Protein AF-A0A964QEJ3-F1 (afdb_monomer)

Structure (mmCIF, N/CA/C/O backbone):
data_AF-A0A964QEJ3-F1
#
_entry.id   AF-A0A964QEJ3-F1
#
loop_
_atom_site.group_PDB
_atom_site.id
_atom_site.type_symbol
_atom_site.label_atom_id
_atom_site.label_alt_id
_atom_site.label_comp_id
_atom_site.label_asym_id
_atom_site.label_entity_id
_atom_site.label_seq_id
_atom_site.pdbx_PDB_ins_code
_atom_site.Cartn_x
_atom_site.Cartn_y
_atom_site.Cartn_z
_atom_site.occupancy
_atom_site.B_iso_or_equiv
_atom_site.auth_seq_id
_atom_site.auth_comp_id
_atom_site.auth_asym_id
_atom_site.auth_atom_id
_atom_site.pdbx_PDB_model_num
ATOM 1 N N . MET A 1 1 ? -5.521 10.364 -16.698 1.00 77.06 1 MET A N 1
ATOM 2 C CA . MET A 1 1 ? -4.140 10.257 -17.224 1.00 77.06 1 MET A CA 1
ATOM 3 C C . MET A 1 1 ? -3.173 10.492 -16.073 1.00 77.06 1 MET A C 1
ATOM 5 O O . MET A 1 1 ? -3.301 11.515 -15.413 1.00 77.06 1 MET A O 1
ATOM 9 N N . LEU A 1 2 ? -2.271 9.546 -15.808 1.00 89.31 2 LEU A N 1
ATOM 10 C CA . LEU A 1 2 ? -1.372 9.530 -14.645 1.00 89.31 2 LEU A CA 1
ATOM 11 C C . LEU A 1 2 ? 0.062 9.885 -15.059 1.00 89.31 2 LEU A C 1
ATOM 13 O O . LEU A 1 2 ? 0.460 9.637 -16.203 1.00 89.31 2 LEU A O 1
ATOM 17 N N . LYS A 1 3 ? 0.832 10.489 -14.146 1.00 89.19 3 LYS A N 1
ATOM 18 C CA . LYS A 1 3 ? 2.190 10.988 -14.413 1.00 89.19 3 LYS A CA 1
ATOM 19 C C . LYS A 1 3 ? 3.104 10.783 -13.206 1.00 89.19 3 LYS A C 1
ATOM 21 O O . LYS A 1 3 ? 2.664 10.943 -12.075 1.00 89.19 3 LYS A O 1
ATOM 26 N N . MET A 1 4 ? 4.376 10.476 -13.453 1.00 88.69 4 MET A N 1
ATOM 27 C CA . MET A 1 4 ? 5.419 10.340 -12.428 1.00 88.69 4 MET A CA 1
ATOM 28 C C . MET A 1 4 ? 6.804 10.630 -13.024 1.00 88.69 4 MET A C 1
ATOM 30 O O . MET A 1 4 ? 6.986 10.594 -14.242 1.00 88.69 4 MET A O 1
ATOM 34 N N . ARG A 1 5 ? 7.805 10.895 -12.177 1.00 79.69 5 ARG A N 1
ATOM 35 C CA . ARG A 1 5 ? 9.222 10.940 -12.566 1.00 79.69 5 ARG A CA 1
ATOM 36 C C . ARG A 1 5 ? 9.989 9.826 -11.862 1.00 79.69 5 ARG A C 1
ATOM 38 O O . ARG A 1 5 ? 9.892 9.700 -10.650 1.00 79.69 5 ARG A O 1
ATOM 45 N N . VAL A 1 6 ? 10.778 9.060 -12.611 1.00 78.12 6 VAL A N 1
ATOM 46 C CA . VAL A 1 6 ? 11.659 8.012 -12.066 1.00 78.12 6 VAL A CA 1
ATOM 47 C C . VAL A 1 6 ? 13.066 8.263 -12.578 1.00 78.12 6 VAL A C 1
ATOM 49 O O . VAL A 1 6 ? 13.259 8.345 -13.788 1.00 78.12 6 VAL A O 1
ATOM 52 N N . ALA A 1 7 ? 14.034 8.437 -11.672 1.00 77.12 7 ALA A N 1
ATOM 53 C CA . ALA A 1 7 ? 15.421 8.776 -12.018 1.00 77.12 7 ALA A CA 1
ATOM 54 C C . ALA A 1 7 ? 15.523 9.940 -13.035 1.00 77.12 7 ALA A C 1
ATOM 56 O O . ALA A 1 7 ? 16.279 9.893 -14.001 1.00 77.12 7 ALA A O 1
ATOM 57 N N . GLY A 1 8 ? 14.684 10.969 -12.865 1.00 81.00 8 GLY A N 1
ATOM 58 C CA . GLY A 1 8 ? 14.621 12.133 -13.759 1.00 81.00 8 GLY A CA 1
ATOM 59 C C . GLY A 1 8 ? 13.864 11.922 -15.078 1.00 81.00 8 GLY A C 1
ATOM 60 O O . GLY A 1 8 ? 13.580 12.903 -15.767 1.00 81.00 8 GLY A O 1
ATOM 61 N N . VAL A 1 9 ? 13.466 10.692 -15.411 1.00 83.12 9 VAL A N 1
ATOM 62 C CA . VAL A 1 9 ? 12.709 10.375 -16.627 1.00 83.12 9 VAL A CA 1
ATOM 63 C C . VAL A 1 9 ? 11.210 10.588 -16.382 1.00 83.12 9 VAL A C 1
ATOM 65 O O . VAL A 1 9 ? 10.647 9.958 -15.484 1.00 83.12 9 VAL A O 1
ATOM 68 N N . PRO A 1 10 ? 10.532 11.451 -17.162 1.00 87.75 10 PRO A N 1
ATOM 69 C CA . PRO A 1 10 ? 9.087 11.612 -17.076 1.00 87.75 10 PRO A CA 1
ATOM 70 C C . PRO A 1 10 ? 8.371 10.402 -17.682 1.00 87.75 10 PRO A C 1
ATOM 72 O O . PRO A 1 10 ? 8.617 10.014 -18.827 1.00 87.75 10 PRO A O 1
ATOM 75 N N . ILE A 1 11 ? 7.456 9.836 -16.907 1.00 90.00 11 ILE A N 1
ATOM 76 C CA . ILE A 1 11 ? 6.635 8.690 -17.270 1.00 90.00 11 ILE A CA 1
ATOM 77 C C . ILE A 1 11 ? 5.176 9.126 -17.214 1.00 90.00 11 ILE A C 1
ATOM 79 O O . ILE A 1 11 ? 4.716 9.669 -16.212 1.00 90.00 11 ILE A O 1
ATOM 83 N N . GLU A 1 12 ? 4.446 8.884 -18.295 1.00 93.31 12 GLU A N 1
ATOM 84 C CA . GLU A 1 12 ? 3.033 9.244 -18.408 1.00 93.31 12 GLU A CA 1
ATOM 85 C C . GLU A 1 12 ? 2.274 8.046 -18.961 1.00 93.31 12 GLU A C 1
ATOM 87 O O . GLU A 1 12 ? 2.677 7.481 -19.984 1.00 93.31 12 GLU A O 1
ATOM 92 N N . TRP A 1 13 ? 1.188 7.649 -18.303 1.00 95.25 13 TRP A N 1
ATOM 93 C CA . TRP A 1 13 ? 0.416 6.478 -18.703 1.00 95.25 13 TRP A CA 1
ATOM 94 C C . TRP A 1 13 ? -1.081 6.645 -18.481 1.00 95.25 13 TRP A C 1
ATOM 96 O O . TRP A 1 13 ? -1.566 7.501 -17.736 1.00 95.25 13 TRP A O 1
ATOM 106 N N . GLU A 1 14 ? -1.812 5.788 -19.173 1.00 94.19 14 GLU A N 1
ATOM 107 C CA . GLU A 1 14 ? -3.231 5.559 -18.987 1.00 94.19 14 GLU A CA 1
ATOM 108 C C . GLU A 1 14 ? -3.400 4.176 -18.376 1.00 94.19 14 GLU A C 1
ATOM 110 O O . GLU A 1 14 ? -2.809 3.196 -18.840 1.00 94.19 14 GLU A O 1
ATOM 115 N N . GLU A 1 15 ? -4.158 4.120 -17.291 1.00 94.44 15 GLU A N 1
ATOM 116 C CA . GLU A 1 15 ? -4.481 2.890 -16.590 1.00 94.44 15 GLU A CA 1
ATOM 117 C C . GLU A 1 15 ? -5.868 2.437 -17.033 1.00 94.44 15 GLU A C 1
ATOM 119 O O . GLU A 1 15 ? -6.810 3.229 -17.056 1.00 94.44 15 GLU A O 1
ATOM 124 N N . SER A 1 16 ? -5.960 1.181 -17.460 1.00 91.94 16 SER A N 1
ATOM 125 C CA . SER A 1 16 ? -7.245 0.556 -17.763 1.00 91.94 16 SER A CA 1
ATOM 126 C C . SER A 1 16 ? -7.945 0.181 -16.455 1.00 91.94 16 SER A C 1
ATOM 128 O O . SER A 1 16 ? -7.256 -0.000 -15.448 1.00 91.94 16 SER A O 1
ATOM 130 N N . PRO A 1 17 ? -9.280 0.027 -16.453 1.00 92.56 17 PRO A N 1
ATOM 131 C CA . PRO A 1 17 ? -9.996 -0.470 -15.287 1.00 92.56 17 PRO A CA 1
ATOM 132 C C . PRO A 1 17 ? -9.386 -1.768 -14.757 1.00 92.56 17 PRO A C 1
ATOM 134 O O . PRO A 1 17 ? -8.913 -2.606 -15.528 1.00 92.56 17 PRO A O 1
ATOM 137 N N . PHE A 1 18 ? -9.403 -1.918 -13.438 1.00 90.81 18 PHE A N 1
ATOM 138 C CA . PHE A 1 18 ? -8.919 -3.123 -12.785 1.00 90.81 18 PHE A CA 1
ATOM 139 C C . PHE A 1 18 ? -9.842 -4.303 -13.081 1.00 90.81 18 PHE A C 1
ATOM 141 O O . PHE A 1 18 ? -11.063 -4.201 -12.964 1.00 90.81 18 PHE A O 1
ATOM 148 N N . GLU A 1 19 ? -9.238 -5.438 -13.406 1.00 91.75 19 GLU A N 1
ATOM 149 C CA . GLU A 1 19 ? -9.917 -6.724 -13.477 1.00 91.75 19 GLU A CA 1
ATOM 150 C C . GLU A 1 19 ? -9.718 -7.434 -12.146 1.00 91.75 19 GLU A C 1
ATOM 152 O O . GLU A 1 19 ? -8.586 -7.604 -11.697 1.00 91.75 19 GLU A O 1
ATOM 157 N N . TRP A 1 20 ? -10.790 -7.866 -11.494 1.00 91.62 20 TRP A N 1
ATOM 158 C CA . TRP A 1 20 ? -10.664 -8.575 -10.228 1.00 91.62 20 TRP A CA 1
ATOM 159 C C . TRP A 1 20 ? -11.777 -9.597 -10.044 1.00 91.62 20 TRP A C 1
ATOM 161 O O . TRP A 1 20 ? -12.894 -9.433 -10.530 1.00 91.62 20 TRP A O 1
ATOM 171 N N . VAL A 1 21 ? -11.440 -10.663 -9.329 1.00 90.62 21 VAL A N 1
ATOM 172 C CA . VAL A 1 21 ? -12.366 -11.684 -8.846 1.00 90.62 21 VAL A CA 1
ATOM 173 C C . VAL A 1 21 ? -11.933 -11.972 -7.422 1.00 90.62 21 VAL A C 1
ATOM 175 O O . VAL A 1 21 ? -10.870 -12.551 -7.213 1.00 90.62 21 VAL A O 1
ATOM 178 N N . ALA A 1 22 ? -12.696 -11.514 -6.434 1.00 83.75 22 ALA A N 1
ATOM 179 C CA . ALA A 1 22 ? -12.338 -11.757 -5.043 1.00 83.75 22 ALA A CA 1
ATOM 180 C C . ALA A 1 22 ? -12.643 -13.214 -4.643 1.00 83.75 22 ALA A C 1
ATOM 182 O O . ALA A 1 22 ? -13.691 -13.730 -5.033 1.00 83.75 22 ALA A O 1
ATOM 183 N N . PRO A 1 23 ? -11.785 -13.867 -3.836 1.00 84.19 23 PRO A N 1
ATOM 184 C CA . PRO A 1 23 ? -10.456 -13.435 -3.382 1.00 84.19 23 PRO A CA 1
ATOM 185 C C . PRO A 1 23 ? -9.307 -13.882 -4.314 1.00 84.19 23 PRO A C 1
ATOM 187 O O . PRO A 1 23 ? -8.150 -13.802 -3.930 1.00 84.19 23 PRO A O 1
ATOM 190 N N . SER A 1 24 ? -9.593 -14.405 -5.507 1.00 87.75 24 SER A N 1
ATOM 191 C CA . SER A 1 24 ? -8.656 -15.206 -6.308 1.00 87.75 24 SER A CA 1
ATOM 192 C C . SER A 1 24 ? -7.760 -14.440 -7.285 1.00 87.75 24 SER A C 1
ATOM 194 O O . SER A 1 24 ? -6.696 -14.938 -7.641 1.00 87.75 24 SER A O 1
ATOM 196 N N . ARG A 1 25 ? -8.179 -13.283 -7.809 1.00 91.75 25 ARG A N 1
ATOM 197 C CA . ARG A 1 25 ? -7.468 -12.638 -8.925 1.00 91.75 25 ARG A CA 1
ATOM 198 C C . ARG A 1 25 ? -7.578 -11.123 -8.916 1.00 91.75 25 ARG A C 1
ATOM 200 O O . ARG A 1 25 ? -8.638 -10.567 -8.639 1.00 91.75 25 ARG A O 1
ATOM 207 N N . PHE A 1 26 ? -6.494 -10.478 -9.329 1.00 93.56 26 PHE A N 1
ATOM 208 C CA . PHE A 1 26 ? -6.413 -9.049 -9.611 1.00 93.56 26 PHE A 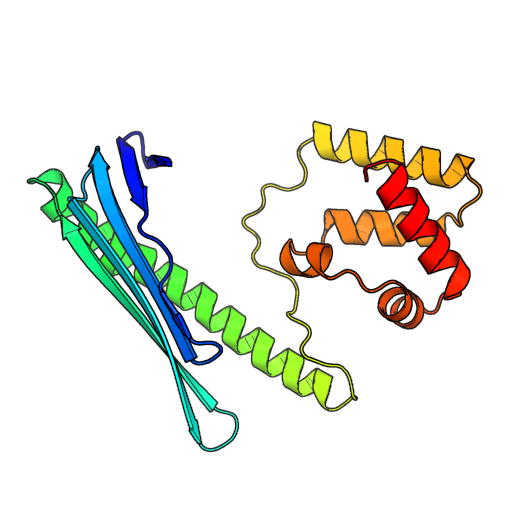CA 1
ATOM 209 C C . PHE A 1 26 ? -5.543 -8.804 -10.850 1.00 93.56 26 PHE A C 1
ATOM 211 O O . PHE A 1 26 ? -4.556 -9.504 -11.071 1.00 93.56 26 PHE A O 1
ATOM 218 N N . GLY A 1 27 ? -5.881 -7.813 -11.667 1.00 94.69 27 GLY A N 1
ATOM 219 C CA . GLY A 1 27 ? -5.161 -7.488 -12.887 1.00 94.69 27 GLY A CA 1
ATOM 220 C C . GLY A 1 27 ? -5.320 -6.031 -13.294 1.00 94.69 27 GLY A C 1
ATOM 221 O O . GLY A 1 27 ? -6.358 -5.410 -13.075 1.00 94.69 27 GLY A O 1
ATOM 222 N N . VAL A 1 28 ? -4.273 -5.482 -13.905 1.00 96.06 28 VAL A N 1
ATOM 223 C CA . VAL A 1 28 ? -4.271 -4.120 -14.441 1.00 96.06 28 VAL A CA 1
ATOM 224 C C . VAL A 1 28 ? -3.385 -4.019 -15.675 1.00 96.06 28 VAL A C 1
ATOM 226 O O . VAL A 1 28 ? -2.298 -4.601 -15.742 1.00 96.06 28 VAL A O 1
ATOM 229 N N . ALA A 1 29 ? -3.840 -3.235 -16.650 1.00 96.00 29 ALA A N 1
ATOM 230 C CA . ALA A 1 29 ? -3.083 -2.899 -17.846 1.00 96.00 29 ALA A CA 1
ATOM 231 C C . ALA A 1 29 ? -2.803 -1.394 -17.901 1.00 96.00 29 ALA A C 1
ATOM 233 O O . ALA A 1 29 ? -3.699 -0.563 -17.741 1.00 96.00 29 ALA A O 1
ATOM 234 N N . ARG A 1 30 ? -1.547 -1.037 -18.171 1.00 96.81 30 ARG A N 1
ATOM 235 C CA . ARG A 1 30 ? -1.079 0.344 -18.308 1.00 96.81 30 ARG A CA 1
ATOM 236 C C . ARG A 1 30 ? -0.510 0.563 -19.699 1.00 96.81 30 ARG A C 1
ATOM 238 O O . ARG A 1 30 ? 0.416 -0.136 -20.111 1.00 96.81 30 ARG A O 1
ATOM 245 N N . ARG A 1 31 ? -1.028 1.563 -20.411 1.00 96.19 31 ARG A N 1
ATOM 246 C CA . ARG A 1 31 ? -0.496 2.011 -21.705 1.00 96.19 31 ARG A CA 1
ATOM 247 C C . ARG A 1 31 ? 0.280 3.301 -21.503 1.00 96.19 31 ARG A C 1
ATOM 249 O O . ARG A 1 31 ? -0.268 4.305 -21.054 1.00 96.19 31 ARG A O 1
ATOM 256 N N . TYR A 1 32 ? 1.564 3.280 -21.828 1.00 94.44 32 TYR A N 1
ATOM 257 C CA . TYR A 1 32 ? 2.458 4.402 -21.573 1.00 94.44 32 TYR A CA 1
ATOM 258 C C . TYR A 1 32 ? 2.468 5.342 -22.773 1.00 94.44 32 TYR A C 1
ATOM 260 O O . TYR A 1 32 ? 2.808 4.953 -23.891 1.00 94.44 32 TYR A O 1
ATOM 268 N N . ARG A 1 33 ? 2.120 6.609 -22.550 1.00 93.31 33 ARG A N 1
ATOM 269 C CA . ARG A 1 33 ? 2.258 7.672 -23.551 1.00 93.31 33 ARG A CA 1
ATOM 270 C C . ARG A 1 33 ? 3.689 8.191 -23.594 1.00 93.31 33 ARG A C 1
ATOM 272 O O . ARG A 1 33 ? 4.227 8.374 -24.683 1.00 93.31 33 ARG A O 1
ATOM 279 N N . ARG A 1 34 ? 4.349 8.307 -22.438 1.00 91.69 34 ARG A N 1
ATOM 280 C CA . ARG A 1 34 ? 5.736 8.780 -22.311 1.00 91.69 34 ARG A CA 1
ATOM 281 C C . ARG A 1 34 ? 6.548 7.885 -21.377 1.00 91.69 34 ARG A C 1
ATOM 283 O O . ARG A 1 34 ? 6.015 7.383 -20.390 1.00 91.69 34 ARG A O 1
ATOM 290 N N . GLY A 1 35 ? 7.833 7.723 -21.686 1.00 91.19 35 GLY A N 1
ATOM 291 C CA . GLY A 1 35 ? 8.782 6.940 -20.895 1.00 91.19 35 GLY A CA 1
ATOM 292 C C . GLY A 1 35 ? 9.349 5.725 -21.645 1.00 91.19 35 GLY A C 1
ATOM 293 O O . GLY A 1 35 ? 9.116 5.574 -22.848 1.00 91.19 35 GLY A O 1
ATOM 294 N N . PRO A 1 36 ? 10.107 4.866 -20.939 1.00 91.94 36 PRO A N 1
ATOM 295 C CA . PRO A 1 36 ? 10.817 3.727 -21.525 1.00 91.94 36 PRO A CA 1
ATOM 296 C C . PRO A 1 36 ? 9.931 2.495 -21.771 1.00 91.94 36 PRO A C 1
ATOM 298 O O . PRO A 1 36 ? 10.388 1.527 -22.377 1.00 91.94 36 PRO A O 1
ATOM 301 N N . LEU A 1 37 ? 8.671 2.511 -21.328 1.00 94.00 37 LEU A N 1
ATOM 302 C CA . LEU A 1 37 ? 7.691 1.459 -21.597 1.00 94.00 37 LEU A CA 1
ATOM 303 C C . LEU A 1 37 ? 6.716 1.877 -22.701 1.00 94.00 37 LEU A C 1
ATOM 305 O O . LEU A 1 37 ? 6.406 3.054 -22.880 1.00 94.00 37 LEU A O 1
ATOM 309 N N . LYS A 1 38 ? 6.202 0.884 -23.425 1.00 95.31 38 LYS A N 1
ATOM 310 C CA . LYS A 1 38 ? 5.038 0.997 -24.309 1.00 95.31 38 LYS A CA 1
ATOM 311 C C . LYS A 1 38 ? 3.773 0.535 -23.588 1.00 95.31 38 LYS A C 1
ATOM 313 O O . LYS A 1 38 ? 2.767 1.239 -23.593 1.00 95.31 38 LYS A O 1
ATOM 318 N N . GLU A 1 39 ? 3.835 -0.630 -22.959 1.00 96.00 39 GLU A N 1
ATOM 319 C CA . GLU A 1 39 ? 2.714 -1.253 -22.257 1.00 96.00 39 GLU A CA 1
ATOM 320 C C . GLU A 1 39 ? 3.248 -2.080 -21.088 1.00 96.00 39 GLU A C 1
ATOM 322 O O . GLU A 1 39 ? 4.355 -2.616 -21.157 1.00 96.00 39 GLU A O 1
ATOM 327 N N . MET A 1 40 ? 2.464 -2.183 -20.022 1.00 95.31 40 MET A N 1
ATOM 328 C CA . MET A 1 40 ? 2.714 -3.109 -18.925 1.00 95.31 40 MET A CA 1
ATOM 329 C C . MET A 1 40 ? 1.404 -3.750 -18.495 1.00 95.31 40 MET A C 1
ATOM 331 O O . MET A 1 40 ? 0.377 -3.077 -18.419 1.00 95.31 40 MET A O 1
ATOM 335 N N . ARG A 1 41 ? 1.453 -5.040 -18.183 1.00 96.69 41 ARG A N 1
ATOM 336 C CA . ARG A 1 41 ? 0.351 -5.787 -17.588 1.00 96.69 41 ARG A CA 1
ATOM 337 C C . ARG A 1 41 ? 0.838 -6.446 -16.317 1.00 96.69 41 ARG A C 1
ATOM 339 O O . ARG A 1 41 ? 1.915 -7.042 -16.302 1.00 96.69 41 ARG A O 1
ATOM 346 N N . VAL A 1 42 ? 0.044 -6.312 -15.271 1.00 95.50 42 VAL A N 1
ATOM 347 C CA . VAL A 1 42 ? 0.279 -6.947 -13.980 1.00 95.50 42 VAL A CA 1
ATOM 348 C C . VAL A 1 42 ? -0.922 -7.824 -13.687 1.00 95.50 42 VAL A C 1
ATOM 350 O O . VAL A 1 42 ? -2.056 -7.381 -13.853 1.00 95.50 42 VAL A O 1
ATOM 353 N N . GLN A 1 43 ? -0.666 -9.054 -13.263 1.00 96.12 43 GLN A N 1
ATOM 354 C CA . GLN A 1 43 ? -1.687 -10.007 -12.858 1.00 96.12 43 GLN A CA 1
ATOM 355 C C . GLN A 1 43 ? -1.231 -10.719 -11.589 1.00 96.12 43 GLN A C 1
ATOM 357 O O . GLN A 1 43 ? -0.085 -11.155 -11.486 1.00 96.12 43 GLN A O 1
ATOM 362 N N . VAL A 1 44 ? -2.143 -10.812 -10.635 1.00 94.88 44 VAL A N 1
ATOM 363 C CA . VAL A 1 44 ? -1.991 -11.512 -9.366 1.00 94.88 44 VAL A CA 1
ATOM 364 C C . VAL A 1 44 ? -3.025 -12.620 -9.344 1.00 94.88 44 VAL A C 1
ATOM 366 O O . VAL A 1 44 ? -4.208 -12.357 -9.566 1.00 94.88 44 VAL A O 1
ATOM 369 N N . GLU A 1 45 ? -2.585 -13.839 -9.072 1.00 95.31 45 GLU A N 1
ATOM 370 C CA . GLU A 1 45 ? -3.452 -15.002 -8.888 1.00 95.31 45 GLU A CA 1
ATOM 371 C C . GLU A 1 45 ? -3.148 -15.641 -7.536 1.00 95.31 45 GLU A C 1
ATOM 373 O O . GLU A 1 45 ? -1.982 -15.789 -7.163 1.00 95.31 45 GLU A O 1
ATOM 378 N N . LEU A 1 46 ? -4.206 -15.975 -6.803 1.00 93.81 46 LEU A N 1
ATOM 379 C CA . LEU A 1 46 ? -4.173 -16.638 -5.509 1.00 93.81 46 LEU A CA 1
ATOM 380 C C . LEU A 1 46 ? -4.898 -17.974 -5.644 1.00 93.81 46 LEU A C 1
ATOM 382 O O . LEU A 1 46 ? -6.111 -18.009 -5.857 1.00 93.81 46 LEU A O 1
ATOM 386 N N . GLU A 1 47 ? -4.152 -19.066 -5.516 1.00 93.62 47 GLU A N 1
ATOM 387 C CA . GLU A 1 47 ? -4.674 -20.421 -5.680 1.00 93.62 47 GLU A CA 1
ATOM 388 C C . GLU A 1 47 ? -4.519 -21.224 -4.382 1.00 93.62 47 GLU A C 1
ATOM 390 O O . GLU A 1 47 ? -3.415 -21.290 -3.830 1.00 93.62 47 GLU A O 1
ATOM 395 N N . PRO A 1 48 ? -5.588 -21.859 -3.870 1.00 91.56 48 PRO A N 1
ATOM 396 C CA . PRO A 1 48 ? -5.467 -22.764 -2.738 1.00 91.56 48 PRO A CA 1
ATOM 397 C C . PRO A 1 48 ? -4.737 -24.039 -3.180 1.00 91.56 48 PRO A C 1
ATOM 399 O O . PRO A 1 48 ? -5.172 -24.726 -4.101 1.00 91.56 48 PRO A O 1
ATOM 402 N N . VAL A 1 49 ? -3.647 -24.390 -2.497 1.00 92.00 49 VAL A N 1
ATOM 403 C CA . VAL A 1 49 ? -2.831 -25.586 -2.812 1.00 92.00 49 VAL A CA 1
ATOM 404 C C . VAL A 1 49 ? -2.956 -26.687 -1.749 1.00 92.00 49 VAL A C 1
ATOM 406 O O . VAL A 1 49 ? -2.080 -27.541 -1.594 1.00 92.00 49 VAL A O 1
ATOM 409 N N . GLY A 1 50 ? -4.069 -26.669 -1.012 1.00 87.25 50 GLY A N 1
ATOM 410 C CA . GLY A 1 50 ? -4.412 -27.639 0.026 1.00 87.25 50 GLY A CA 1
ATOM 411 C C . GLY A 1 50 ? -3.866 -27.289 1.414 1.00 87.25 50 GLY A C 1
ATOM 412 O O . GLY A 1 50 ? -2.785 -26.707 1.564 1.00 87.25 50 GLY A O 1
ATOM 413 N N . GLY A 1 51 ? -4.636 -27.674 2.437 1.00 83.12 51 GLY A N 1
ATOM 414 C CA . GLY A 1 51 ? -4.445 -27.202 3.809 1.00 83.12 51 GLY A CA 1
ATOM 415 C C . GLY A 1 51 ? -4.654 -25.689 3.896 1.00 83.12 51 GLY A C 1
ATOM 416 O O . GLY A 1 51 ? -5.498 -25.135 3.200 1.00 83.12 51 GLY A O 1
ATOM 417 N N . ASP A 1 52 ? -3.826 -25.020 4.694 1.00 81.69 52 ASP A N 1
ATOM 418 C CA . ASP A 1 52 ? -3.860 -23.565 4.901 1.00 81.69 52 ASP A CA 1
ATOM 419 C C . ASP A 1 52 ? -2.850 -22.804 4.035 1.00 81.69 52 ASP A C 1
ATOM 421 O O . ASP A 1 52 ? -2.264 -21.803 4.453 1.00 81.69 52 ASP A O 1
ATOM 425 N N . ARG A 1 53 ? -2.560 -23.330 2.845 1.00 85.81 53 ARG A N 1
ATOM 426 C CA . ARG A 1 53 ? -1.533 -22.782 1.959 1.00 85.81 53 ARG A CA 1
ATOM 427 C C . ARG A 1 53 ? -2.160 -22.192 0.709 1.00 85.81 53 ARG A C 1
ATOM 429 O O . ARG A 1 53 ? -2.987 -22.826 0.053 1.00 85.81 53 ARG A O 1
ATOM 436 N N . THR A 1 54 ? -1.658 -21.022 0.339 1.00 90.06 54 THR A N 1
ATOM 437 C CA . THR A 1 54 ? -2.031 -20.305 -0.879 1.00 90.06 54 THR A CA 1
ATOM 438 C C . THR A 1 54 ? -0.787 -20.087 -1.725 1.00 90.06 54 THR A C 1
ATOM 440 O O . THR A 1 54 ? 0.236 -19.621 -1.222 1.00 90.06 54 THR A O 1
ATOM 443 N N . LEU A 1 55 ? -0.869 -20.417 -3.010 1.00 92.44 55 LEU A N 1
ATOM 444 C CA . LEU A 1 55 ? 0.129 -20.047 -4.001 1.00 92.44 55 LEU A CA 1
ATOM 445 C C . LEU A 1 55 ? -0.219 -18.665 -4.559 1.00 92.44 55 LEU A C 1
ATOM 447 O O . LEU A 1 55 ? -1.278 -18.487 -5.156 1.00 92.44 55 LEU A O 1
ATOM 451 N N . LEU A 1 56 ? 0.683 -17.699 -4.372 1.00 93.38 56 LEU A N 1
ATOM 452 C CA . LEU A 1 56 ? 0.591 -16.371 -4.975 1.00 93.38 56 LEU A CA 1
ATOM 453 C C . LEU A 1 56 ? 1.469 -16.313 -6.225 1.00 93.38 56 LEU A C 1
ATOM 455 O O . LEU A 1 56 ? 2.692 -16.425 -6.142 1.00 93.38 56 LEU A O 1
ATOM 459 N N . THR A 1 57 ? 0.847 -16.075 -7.378 1.00 94.38 57 THR A N 1
ATOM 460 C CA . THR A 1 57 ? 1.548 -15.846 -8.645 1.00 94.38 57 THR A CA 1
ATOM 461 C C . THR A 1 57 ? 1.454 -14.374 -9.030 1.00 94.38 57 THR A C 1
ATOM 463 O O . THR A 1 57 ? 0.392 -13.891 -9.414 1.00 94.38 57 THR A O 1
ATOM 466 N N . TYR A 1 58 ? 2.583 -13.660 -8.963 1.00 93.38 58 TYR A N 1
ATOM 467 C CA . TYR A 1 58 ? 2.705 -12.265 -9.402 1.00 93.38 58 TYR A CA 1
ATOM 468 C C . TYR A 1 58 ? 3.375 -12.190 -10.777 1.00 93.38 58 TYR A C 1
ATOM 470 O O . TYR A 1 58 ? 4.595 -12.331 -10.907 1.00 93.38 58 TYR A O 1
ATOM 478 N N . ARG A 1 59 ? 2.582 -11.975 -11.828 1.00 94.50 59 ARG A N 1
ATOM 479 C CA . ARG A 1 59 ? 3.050 -11.933 -13.217 1.00 94.50 59 ARG A CA 1
ATOM 480 C C . ARG A 1 59 ? 3.104 -10.496 -13.719 1.00 94.50 59 ARG A C 1
ATOM 482 O O . AR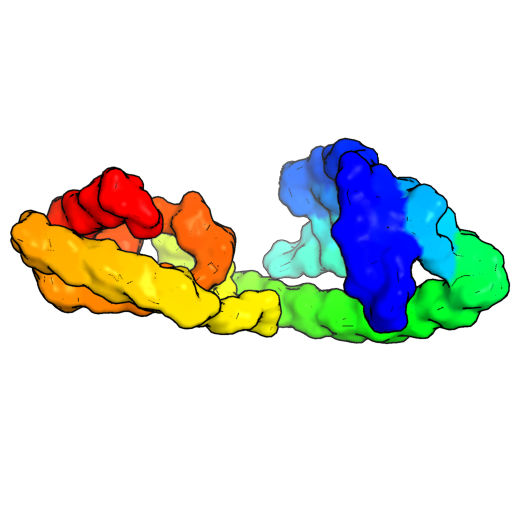G A 1 59 ? 2.089 -9.807 -13.761 1.00 94.50 59 ARG A O 1
ATOM 489 N N . VAL A 1 60 ? 4.283 -10.079 -14.181 1.00 94.50 60 VAL A N 1
ATOM 490 C CA . VAL A 1 60 ? 4.482 -8.793 -14.860 1.00 94.50 60 VAL A CA 1
ATOM 491 C C . VAL A 1 60 ? 4.935 -9.040 -16.289 1.00 94.50 60 VAL A C 1
ATOM 493 O O . VAL A 1 60 ? 5.943 -9.703 -16.527 1.00 94.50 60 VAL A O 1
ATOM 496 N N . GLN A 1 61 ? 4.203 -8.477 -17.241 1.00 95.00 61 GLN A N 1
ATOM 497 C CA . GLN A 1 61 ? 4.584 -8.430 -18.646 1.00 95.00 61 GLN A CA 1
ATOM 498 C C . GLN A 1 61 ? 4.823 -6.974 -19.023 1.00 95.00 61 GLN A C 1
ATOM 500 O O . GLN A 1 61 ? 3.950 -6.132 -18.827 1.00 95.00 61 GLN A O 1
ATOM 505 N N . ALA A 1 62 ? 6.002 -6.666 -19.553 1.00 94.94 62 ALA A N 1
ATOM 506 C CA . ALA A 1 62 ? 6.372 -5.310 -19.927 1.00 94.94 62 ALA A CA 1
ATOM 507 C C . ALA A 1 62 ? 6.907 -5.280 -21.355 1.00 94.94 62 ALA A C 1
ATOM 509 O O . ALA A 1 62 ? 7.811 -6.034 -21.710 1.00 94.94 62 ALA A O 1
ATOM 510 N N . TRP A 1 63 ? 6.365 -4.372 -22.160 1.00 95.81 63 TRP A N 1
ATOM 511 C CA . TRP A 1 63 ? 6.813 -4.123 -23.522 1.00 95.81 63 TRP A CA 1
ATOM 512 C C . TRP A 1 63 ? 7.648 -2.841 -23.536 1.00 95.81 63 TRP A C 1
ATOM 514 O O . TRP A 1 63 ? 7.092 -1.759 -23.310 1.00 95.81 63 TRP A O 1
ATOM 524 N N . PRO A 1 64 ? 8.969 -2.924 -23.775 1.00 95.06 64 PRO A N 1
ATOM 525 C CA . PRO A 1 64 ? 9.837 -1.755 -23.789 1.00 95.06 64 PRO A CA 1
ATOM 526 C C . PRO A 1 64 ? 9.581 -0.860 -25.006 1.00 95.06 64 PRO A C 1
ATOM 528 O O . PRO A 1 64 ? 9.028 -1.281 -26.025 1.00 95.06 64 PRO A O 1
ATOM 531 N N . ARG A 1 65 ? 10.022 0.395 -24.906 1.00 93.56 65 ARG A N 1
ATOM 532 C CA . ARG A 1 65 ? 10.031 1.372 -25.995 1.00 93.56 65 ARG A CA 1
A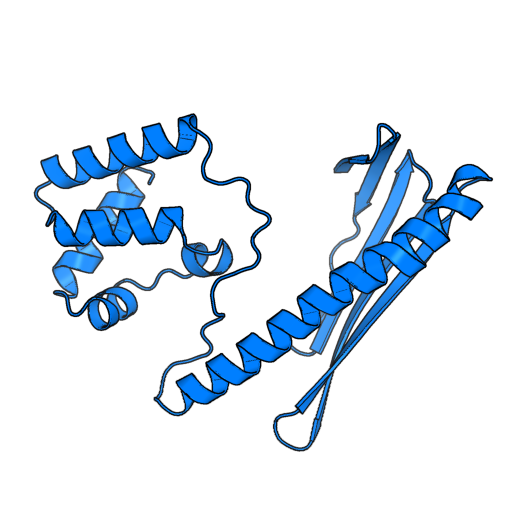TOM 533 C C . ARG A 1 65 ? 11.453 1.842 -26.285 1.00 93.56 65 ARG A C 1
ATOM 535 O O . ARG A 1 65 ? 12.112 2.426 -25.427 1.00 93.56 65 ARG A O 1
ATOM 542 N N . GLY A 1 66 ? 11.872 1.668 -27.537 1.00 91.75 66 GLY A N 1
ATOM 543 C CA . GLY A 1 66 ? 13.171 2.128 -28.027 1.00 91.75 66 GLY A CA 1
ATOM 544 C C . GLY A 1 66 ? 14.358 1.457 -27.332 1.00 91.75 66 GLY A C 1
ATOM 545 O O . GLY A 1 66 ? 14.201 0.540 -26.526 1.00 91.75 66 GLY A O 1
ATOM 546 N N . LEU A 1 67 ? 15.561 1.943 -27.642 1.00 88.81 67 LEU A N 1
ATOM 547 C CA . LEU A 1 67 ? 16.811 1.392 -27.107 1.00 88.81 67 LEU A CA 1
ATOM 548 C C . LEU A 1 67 ? 16.926 1.591 -25.592 1.00 88.81 67 LEU A C 1
ATOM 550 O O . LEU A 1 67 ? 17.298 0.667 -24.873 1.00 88.81 67 LEU A O 1
ATOM 554 N N . LEU A 1 68 ? 16.528 2.768 -25.092 1.00 87.31 68 LEU A N 1
ATOM 555 C CA . LEU A 1 68 ? 16.523 3.043 -23.655 1.00 87.31 68 LEU A CA 1
ATOM 556 C C . LEU A 1 68 ? 15.607 2.069 -22.904 1.00 87.31 68 LEU A C 1
ATOM 558 O O . LEU A 1 68 ? 15.988 1.553 -21.855 1.00 87.31 68 LEU A O 1
ATOM 562 N N . GLY A 1 69 ? 14.417 1.782 -23.440 1.00 89.06 69 GLY A N 1
ATOM 563 C CA . GLY A 1 69 ? 13.511 0.787 -22.874 1.00 89.06 69 GLY A CA 1
ATOM 564 C C . GLY A 1 69 ? 14.086 -0.624 -22.911 1.00 89.06 69 GLY A C 1
ATOM 565 O O . GLY A 1 69 ? 13.998 -1.332 -21.914 1.00 89.06 69 GLY A O 1
ATOM 566 N N . ALA A 1 70 ? 14.711 -1.021 -24.024 1.00 91.44 70 ALA A N 1
ATOM 567 C CA . ALA A 1 70 ? 15.279 -2.360 -24.190 1.00 91.44 70 ALA A CA 1
ATOM 568 C C . ALA A 1 70 ? 16.345 -2.696 -23.131 1.00 91.44 70 ALA A C 1
ATOM 570 O O . ALA A 1 70 ? 16.440 -3.847 -22.717 1.00 91.44 70 ALA A O 1
ATOM 571 N N . VAL A 1 71 ? 17.098 -1.696 -22.659 1.00 90.31 71 VAL A N 1
ATOM 572 C CA . VAL A 1 71 ? 18.103 -1.866 -21.597 1.00 90.31 71 VAL A CA 1
ATOM 573 C C . VAL A 1 71 ? 17.503 -1.660 -20.205 1.00 90.31 71 VAL A C 1
ATOM 575 O O . VAL A 1 71 ? 17.714 -2.472 -19.306 1.00 90.31 71 VAL A O 1
ATOM 578 N N . SER A 1 72 ? 16.744 -0.579 -20.005 1.00 88.38 72 SER A N 1
ATOM 579 C CA . SER A 1 72 ? 16.259 -0.207 -18.668 1.00 88.38 72 SER A CA 1
ATOM 580 C C . SER A 1 72 ? 15.163 -1.134 -18.141 1.00 88.38 72 SER A C 1
ATOM 582 O O . SER A 1 72 ? 15.144 -1.418 -16.947 1.00 88.38 72 SER A O 1
ATOM 584 N N . VAL A 1 73 ? 14.270 -1.647 -18.996 1.00 89.94 73 VAL A N 1
ATOM 585 C CA . VAL A 1 73 ? 13.119 -2.459 -18.564 1.00 89.94 73 VAL A CA 1
ATOM 586 C C . VAL A 1 73 ? 13.534 -3.812 -17.969 1.00 89.94 73 VAL A C 1
ATOM 588 O O . VAL A 1 73 ? 13.059 -4.119 -16.874 1.00 89.94 73 VAL A O 1
ATOM 591 N N . PRO A 1 74 ? 14.425 -4.616 -18.588 1.00 90.44 74 PRO A N 1
ATOM 592 C CA . PRO A 1 74 ? 14.879 -5.871 -17.986 1.00 90.44 74 PRO A CA 1
ATOM 593 C C . PRO A 1 74 ? 15.564 -5.681 -16.628 1.00 90.44 74 PRO A C 1
ATOM 595 O O . PRO A 1 74 ? 15.354 -6.482 -15.721 1.00 90.44 74 PRO A O 1
ATOM 598 N N . ILE A 1 75 ? 16.335 -4.602 -16.457 1.00 87.75 75 ILE A N 1
ATOM 599 C CA . ILE A 1 75 ? 17.010 -4.290 -15.190 1.00 87.75 75 ILE A CA 1
ATOM 600 C C . ILE A 1 75 ? 15.984 -3.836 -14.146 1.00 87.75 75 ILE A C 1
ATOM 602 O O . ILE A 1 75 ? 15.877 -4.428 -13.071 1.00 87.75 75 ILE A O 1
ATOM 606 N N . GLN A 1 76 ? 15.193 -2.811 -14.471 1.00 87.25 76 GLN A N 1
ATOM 607 C CA . GLN A 1 76 ? 14.242 -2.218 -13.538 1.00 87.25 76 GLN A CA 1
ATOM 608 C C . GLN A 1 76 ? 13.160 -3.221 -13.132 1.00 87.25 76 GLN A C 1
ATOM 610 O O . GLN A 1 76 ? 12.918 -3.404 -11.946 1.00 87.25 76 GLN A O 1
ATOM 615 N N . ILE A 1 77 ? 12.526 -3.895 -14.093 1.00 86.94 77 ILE A N 1
ATOM 616 C CA . ILE A 1 77 ? 11.392 -4.787 -13.825 1.00 86.94 77 ILE A CA 1
ATOM 617 C C . ILE A 1 77 ? 11.870 -6.207 -13.516 1.00 86.94 77 ILE A C 1
ATOM 619 O O . ILE A 1 77 ? 11.462 -6.798 -12.517 1.00 86.94 77 ILE A O 1
ATOM 623 N N . GLY A 1 78 ? 12.755 -6.753 -14.352 1.00 85.50 78 GLY A N 1
ATOM 624 C CA . GLY A 1 78 ? 13.196 -8.145 -14.246 1.00 85.50 78 GLY A CA 1
ATOM 625 C C . GLY A 1 78 ? 14.100 -8.425 -13.046 1.00 85.50 78 GLY A C 1
ATOM 626 O O . GLY A 1 78 ? 14.093 -9.546 -12.532 1.00 85.50 78 GLY A O 1
ATOM 627 N N . VAL A 1 79 ? 14.844 -7.420 -12.569 1.00 85.81 79 VAL A N 1
ATOM 628 C CA . VAL A 1 79 ? 15.797 -7.580 -11.462 1.00 85.81 79 VAL A CA 1
ATOM 629 C C . VAL A 1 79 ? 15.368 -6.796 -10.225 1.00 85.81 79 VAL A C 1
ATOM 631 O O . VAL A 1 79 ? 15.156 -7.398 -9.172 1.00 85.81 79 VAL A O 1
ATOM 634 N N . ILE A 1 80 ? 15.237 -5.470 -10.327 1.00 83.56 80 ILE A N 1
ATOM 635 C CA . ILE A 1 80 ? 15.001 -4.605 -9.158 1.00 83.56 80 ILE A CA 1
ATOM 636 C C . ILE A 1 80 ? 13.591 -4.826 -8.600 1.00 83.56 80 ILE A C 1
ATOM 638 O O . ILE A 1 80 ? 13.441 -5.228 -7.445 1.00 83.56 80 ILE A O 1
ATOM 642 N N . SER A 1 81 ? 12.558 -4.633 -9.423 1.00 83.44 81 SER A N 1
ATOM 643 C CA . SER A 1 81 ? 11.166 -4.819 -9.009 1.00 83.44 81 SER A CA 1
ATOM 644 C C . SER A 1 81 ? 10.893 -6.251 -8.570 1.00 83.44 81 SER A C 1
ATOM 646 O O . SER A 1 81 ? 10.260 -6.437 -7.539 1.00 83.44 81 SER A O 1
ATOM 648 N N . ARG A 1 82 ? 11.415 -7.262 -9.279 1.00 86.06 82 ARG A N 1
ATOM 649 C CA . ARG A 1 82 ? 11.257 -8.669 -8.876 1.00 86.06 82 ARG A CA 1
ATOM 650 C C . ARG A 1 82 ? 11.750 -8.927 -7.449 1.00 86.06 82 ARG A C 1
ATOM 652 O O . ARG A 1 82 ? 11.055 -9.588 -6.687 1.00 86.06 82 ARG A O 1
ATOM 659 N N . ARG A 1 83 ? 12.924 -8.401 -7.078 1.00 83.50 83 ARG A N 1
ATOM 660 C CA . ARG A 1 83 ? 13.454 -8.541 -5.710 1.00 83.50 83 ARG A CA 1
ATOM 661 C C . ARG A 1 83 ? 12.635 -7.760 -4.690 1.00 83.50 83 ARG A C 1
ATOM 663 O O . ARG A 1 83 ? 12.349 -8.290 -3.624 1.00 83.50 83 ARG A O 1
ATOM 670 N N . SER A 1 84 ? 12.271 -6.520 -5.015 1.00 78.94 84 SER A N 1
ATOM 671 C CA . SER A 1 84 ? 11.484 -5.669 -4.118 1.00 78.94 84 SER A CA 1
ATOM 672 C C . SER A 1 84 ? 10.112 -6.281 -3.822 1.00 78.94 84 SER A C 1
ATOM 674 O O . SER A 1 84 ? 9.764 -6.491 -2.666 1.00 78.94 84 SER A O 1
ATOM 676 N N . PHE A 1 85 ? 9.372 -6.671 -4.865 1.00 83.25 85 PHE A N 1
ATOM 677 C CA . PHE A 1 85 ? 8.067 -7.310 -4.712 1.00 83.25 85 PHE A CA 1
ATOM 678 C C . PHE A 1 85 ? 8.160 -8.672 -4.027 1.00 83.25 85 PHE A C 1
ATOM 680 O O . PHE A 1 85 ? 7.298 -8.980 -3.216 1.00 83.25 85 PHE A O 1
ATOM 687 N N . GLY A 1 86 ? 9.208 -9.461 -4.295 1.00 84.88 86 GLY A N 1
ATOM 688 C CA . GLY A 1 86 ? 9.447 -10.715 -3.575 1.00 84.88 86 GLY A CA 1
ATOM 689 C C . GLY A 1 86 ? 9.495 -10.507 -2.061 1.00 84.88 86 GLY A C 1
ATOM 690 O O . GLY A 1 86 ? 8.743 -11.152 -1.343 1.00 84.88 86 GLY A O 1
ATOM 691 N N . ARG A 1 87 ? 10.283 -9.528 -1.595 1.00 81.00 87 ARG A N 1
ATOM 692 C CA . ARG A 1 87 ? 10.367 -9.177 -0.166 1.00 81.00 87 ARG A CA 1
ATOM 693 C C . ARG A 1 87 ? 9.026 -8.730 0.413 1.00 81.00 87 ARG A C 1
ATOM 695 O O . ARG A 1 87 ? 8.678 -9.131 1.514 1.00 81.00 87 ARG A O 1
ATOM 702 N N . ILE A 1 88 ? 8.269 -7.926 -0.334 1.00 80.31 88 ILE A N 1
ATOM 703 C CA . ILE A 1 88 ? 6.939 -7.462 0.087 1.00 80.31 88 ILE A CA 1
ATOM 704 C C . ILE A 1 88 ? 5.977 -8.651 0.251 1.00 80.31 88 ILE A C 1
ATOM 706 O O . ILE A 1 88 ? 5.276 -8.743 1.252 1.00 80.31 88 ILE A O 1
ATOM 710 N N . PHE A 1 89 ? 5.955 -9.590 -0.698 1.00 85.50 89 PHE A N 1
ATOM 711 C CA . PHE A 1 89 ? 5.087 -10.769 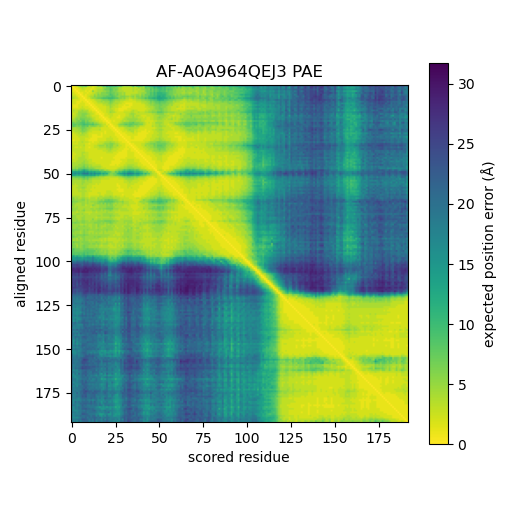-0.604 1.00 85.50 89 PHE A CA 1
ATOM 712 C C . PHE A 1 89 ? 5.535 -11.766 0.467 1.00 85.50 89 PHE A C 1
ATOM 714 O O . PHE A 1 89 ? 4.683 -12.386 1.096 1.00 85.50 89 PHE A O 1
ATOM 721 N N . GLU A 1 90 ? 6.841 -11.916 0.693 1.00 83.12 90 GLU A N 1
ATOM 722 C CA . GLU A 1 90 ? 7.374 -12.698 1.815 1.00 83.12 90 GLU A CA 1
ATOM 723 C C . GLU A 1 90 ? 6.915 -12.117 3.154 1.00 83.12 90 GLU A C 1
ATOM 725 O O . GLU A 1 90 ? 6.453 -12.865 4.012 1.00 83.12 90 GLU A O 1
ATOM 730 N N . HIS A 1 91 ? 6.953 -10.791 3.291 1.00 77.00 91 HIS A N 1
ATOM 731 C CA . HIS A 1 91 ? 6.456 -10.107 4.476 1.00 77.00 91 HIS A CA 1
ATOM 732 C C . HIS A 1 91 ? 4.949 -10.320 4.673 1.00 77.00 91 HIS A C 1
ATOM 734 O O . HIS A 1 91 ? 4.539 -10.796 5.727 1.00 77.00 91 HIS A O 1
ATOM 740 N N . TYR A 1 92 ? 4.124 -10.118 3.638 1.00 78.69 92 TYR A N 1
ATOM 741 C CA . TYR A 1 92 ? 2.687 -10.422 3.724 1.00 78.69 92 TYR A CA 1
ATOM 742 C C . TYR A 1 92 ? 2.402 -11.888 4.076 1.00 78.69 92 TYR A C 1
ATOM 744 O O . TYR A 1 92 ? 1.424 -12.188 4.760 1.00 78.69 92 TYR A O 1
ATOM 752 N N . ALA A 1 93 ? 3.235 -12.823 3.612 1.00 82.56 93 ALA A N 1
ATOM 753 C CA . ALA A 1 93 ? 3.100 -14.229 3.971 1.00 82.56 93 ALA A CA 1
ATOM 754 C C . ALA A 1 93 ? 3.442 -14.484 5.449 1.00 82.56 93 ALA A C 1
ATOM 756 O O . ALA A 1 93 ? 2.809 -15.333 6.078 1.00 82.56 93 ALA A O 1
ATOM 757 N N . GLU A 1 94 ? 4.426 -13.776 6.004 1.00 79.44 94 GLU A N 1
ATOM 758 C CA . GLU A 1 94 ? 4.753 -13.812 7.431 1.00 79.44 94 GLU A CA 1
ATOM 759 C C . GLU A 1 94 ? 3.621 -13.222 8.276 1.00 79.44 94 GLU A C 1
ATOM 761 O O . GLU A 1 94 ? 3.150 -13.882 9.201 1.00 79.44 94 GLU A O 1
ATOM 766 N N . GLU A 1 95 ? 3.100 -12.055 7.901 1.00 71.06 95 GLU A N 1
ATOM 767 C CA . GLU A 1 95 ? 1.954 -11.443 8.575 1.00 71.06 95 GLU A CA 1
ATOM 768 C C . GLU A 1 95 ? 0.734 -12.356 8.542 1.00 71.06 95 GLU A C 1
ATOM 770 O O . GLU A 1 95 ? 0.156 -12.637 9.583 1.00 71.06 95 GLU A O 1
ATOM 775 N N . ALA A 1 96 ? 0.375 -12.912 7.382 1.00 75.38 96 ALA A N 1
ATOM 776 C CA . ALA A 1 96 ? -0.758 -13.827 7.278 1.00 75.38 96 ALA A CA 1
ATOM 777 C C . ALA A 1 96 ? -0.615 -15.051 8.204 1.00 75.38 96 ALA A C 1
ATOM 779 O O . ALA A 1 96 ? -1.613 -15.540 8.740 1.00 75.38 96 ALA A O 1
ATOM 780 N N . ARG A 1 97 ? 0.616 -15.535 8.433 1.00 74.44 97 ARG A N 1
ATOM 781 C CA . ARG A 1 97 ? 0.893 -16.613 9.397 1.00 74.44 97 ARG A CA 1
ATOM 782 C C . ARG A 1 97 ? 0.726 -16.145 10.839 1.00 74.44 97 ARG A C 1
ATOM 784 O O . ARG A 1 97 ? 0.085 -16.850 11.614 1.00 74.44 97 ARG A O 1
ATOM 791 N N . LEU A 1 98 ? 1.270 -14.980 11.192 1.00 70.12 98 LEU A N 1
ATOM 792 C CA . LEU A 1 98 ? 1.155 -14.403 12.536 1.00 70.12 98 LEU A CA 1
ATOM 793 C C . LEU A 1 98 ? -0.298 -14.066 12.877 1.00 70.12 98 LEU A C 1
ATOM 795 O O . LEU A 1 98 ? -0.776 -14.406 13.955 1.00 70.12 98 LEU A O 1
ATOM 799 N N . SER A 1 99 ? -1.030 -13.478 11.937 1.00 64.94 99 SER A N 1
ATOM 800 C CA . SER A 1 99 ? -2.450 -13.171 12.069 1.00 64.94 99 SER A CA 1
ATOM 801 C C . SER A 1 99 ? -3.290 -14.425 12.220 1.00 64.94 99 SER A C 1
ATOM 803 O O . SER A 1 99 ? -4.243 -14.412 12.987 1.00 64.94 99 SER A O 1
ATOM 805 N N . LYS A 1 100 ? -2.941 -15.524 11.540 1.00 63.88 100 LYS A N 1
ATOM 806 C CA . LYS A 1 100 ? -3.594 -16.814 11.773 1.00 63.88 100 LYS A CA 1
ATOM 807 C C . LYS A 1 100 ? -3.286 -17.361 13.171 1.00 63.88 100 LYS A C 1
ATOM 809 O O . LYS A 1 100 ? -4.211 -17.800 13.843 1.00 63.88 100 LYS A O 1
ATOM 814 N N . ALA A 1 101 ? -2.030 -17.299 13.614 1.00 58.84 101 ALA A N 1
ATOM 815 C CA . ALA A 1 101 ? -1.651 -17.706 14.969 1.00 58.84 101 ALA A CA 1
ATOM 816 C C . ALA A 1 101 ? -2.369 -16.867 16.045 1.00 58.84 101 ALA A C 1
ATOM 818 O O . ALA A 1 101 ? -2.728 -17.386 17.094 1.00 58.84 101 ALA A O 1
ATOM 819 N N . ALA A 1 102 ? -2.635 -15.588 15.762 1.00 50.94 102 ALA A N 1
ATOM 820 C CA . ALA A 1 102 ? -3.426 -14.710 16.619 1.00 50.94 102 ALA A CA 1
ATOM 821 C C . ALA A 1 102 ? -4.948 -14.937 16.497 1.00 50.94 102 ALA A C 1
ATOM 823 O O . ALA A 1 102 ? -5.670 -14.694 17.456 1.00 50.94 102 ALA A O 1
ATOM 824 N N . ALA A 1 103 ? -5.442 -15.398 15.342 1.00 51.50 103 ALA A N 1
ATOM 825 C CA . ALA A 1 103 ? -6.863 -15.644 15.073 1.00 51.50 103 ALA A CA 1
ATOM 826 C C . ALA A 1 103 ? -7.386 -16.985 15.623 1.00 51.50 103 ALA A C 1
ATOM 828 O O . ALA A 1 103 ? -8.591 -17.225 15.562 1.00 51.50 103 ALA A O 1
ATOM 829 N N . GLU A 1 104 ? -6.521 -17.844 16.181 1.00 49.44 104 GLU A N 1
ATOM 830 C CA . GLU A 1 104 ? -6.959 -18.954 17.047 1.00 49.44 104 GLU A CA 1
ATOM 831 C C . GLU A 1 104 ? -7.613 -18.442 18.353 1.00 49.44 104 GLU A C 1
ATOM 833 O O . GLU A 1 104 ? -8.397 -19.162 18.968 1.00 49.44 104 GLU A O 1
ATOM 838 N N . GLU A 1 105 ? -7.415 -17.167 18.714 1.00 44.69 105 GLU A N 1
ATOM 839 C CA . GLU A 1 105 ? -8.338 -16.385 19.545 1.00 44.69 105 GLU A CA 1
ATOM 840 C C . GLU A 1 105 ? -9.277 -15.585 18.626 1.00 44.69 105 GLU A C 1
ATOM 842 O O . GLU A 1 105 ? -8.848 -14.606 18.028 1.00 44.69 105 GLU A O 1
ATOM 847 N N . ASP A 1 106 ? -10.541 -16.013 18.512 1.00 40.09 106 ASP A N 1
ATOM 848 C CA . ASP A 1 106 ? -11.696 -15.437 17.784 1.00 40.09 106 ASP A CA 1
ATOM 849 C C . ASP A 1 106 ? -11.617 -13.936 17.397 1.00 40.09 106 ASP A C 1
ATOM 851 O O . ASP A 1 106 ? -12.312 -13.068 17.935 1.00 40.09 106 ASP A O 1
ATOM 855 N N . ARG A 1 107 ? -10.731 -13.594 16.458 1.00 41.41 107 ARG A N 1
ATOM 856 C CA . ARG A 1 107 ? -10.502 -12.230 15.976 1.00 41.41 107 ARG A CA 1
ATOM 857 C C . ARG A 1 107 ? -10.192 -12.304 14.494 1.00 41.41 107 ARG A C 1
ATOM 859 O O . ARG A 1 107 ? -9.112 -12.708 14.076 1.00 41.41 107 ARG A O 1
ATOM 866 N N . GLY A 1 108 ? -11.186 -11.919 13.694 1.00 41.16 108 GLY A N 1
ATOM 867 C CA . GLY A 1 108 ? -11.083 -11.872 12.239 1.00 41.16 108 GLY A CA 1
ATOM 868 C C . GLY A 1 108 ? -9.808 -11.173 11.762 1.00 41.16 108 GLY A C 1
ATOM 869 O O . GLY A 1 108 ? -9.356 -10.215 12.383 1.00 41.16 108 GLY A O 1
ATOM 870 N N . PHE A 1 109 ? -9.267 -11.685 10.655 1.00 39.31 109 PHE A N 1
ATOM 871 C CA . PHE A 1 109 ? -8.076 -11.234 9.930 1.00 39.31 109 PHE A CA 1
ATOM 872 C C . PHE A 1 109 ? -7.652 -9.784 10.241 1.00 39.31 109 PHE A C 1
ATOM 874 O O . PHE A 1 109 ? -8.223 -8.825 9.717 1.00 39.31 109 PHE A O 1
ATOM 881 N N . ARG A 1 110 ? -6.647 -9.640 11.111 1.00 41.41 110 ARG A N 1
ATOM 882 C CA . ARG A 1 110 ? -5.901 -8.397 11.345 1.00 41.41 110 ARG A CA 1
ATOM 883 C C . ARG A 1 110 ? -4.665 -8.446 10.451 1.00 41.41 110 ARG A C 1
ATOM 885 O O . ARG A 1 110 ? -3.936 -9.423 10.540 1.00 41.41 110 ARG A O 1
ATOM 892 N N . ILE A 1 111 ? -4.437 -7.468 9.579 1.00 42.28 111 ILE A N 1
ATOM 893 C CA . ILE A 1 111 ? -3.125 -7.322 8.923 1.00 42.28 111 ILE A CA 1
ATOM 894 C C . ILE A 1 111 ? -2.224 -6.628 9.944 1.00 42.28 111 ILE A C 1
ATOM 896 O O . ILE A 1 111 ? -2.667 -5.668 10.574 1.00 42.28 111 ILE A O 1
ATOM 900 N N . ALA A 1 112 ? -1.033 -7.173 10.189 1.00 39.38 112 ALA A N 1
ATOM 901 C CA . ALA A 1 112 ? -0.068 -6.533 11.073 1.00 39.38 112 ALA A CA 1
ATOM 902 C C . ALA A 1 112 ? 0.445 -5.233 10.419 1.00 39.38 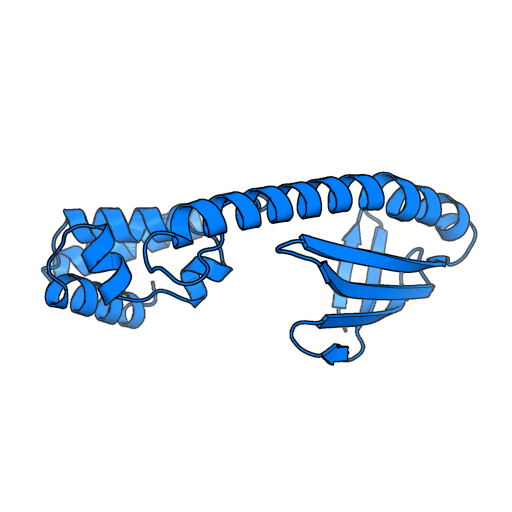112 ALA A C 1
ATOM 904 O O . ALA A 1 112 ? 0.396 -5.094 9.199 1.00 39.38 112 ALA A O 1
ATOM 905 N N . PRO A 1 113 ? 0.889 -4.243 11.201 1.00 40.00 113 PRO A N 1
ATOM 906 C CA . PRO A 1 113 ? 1.459 -3.039 10.633 1.00 40.00 113 PRO A CA 1
ATOM 907 C C . PRO A 1 113 ? 2.898 -3.354 10.219 1.00 40.00 113 PRO A C 1
ATOM 909 O O . PRO A 1 113 ? 3.703 -3.691 11.086 1.00 40.00 113 PRO A O 1
ATOM 912 N N . GLN A 1 114 ? 3.232 -3.218 8.931 1.00 42.25 114 GLN A N 1
ATOM 913 C CA . GLN A 1 114 ? 4.351 -2.389 8.446 1.00 42.25 114 GLN A CA 1
ATOM 914 C C . GLN A 1 114 ? 4.694 -2.651 6.968 1.00 42.25 114 GLN A C 1
ATOM 916 O O . GLN A 1 114 ? 5.579 -3.435 6.635 1.00 42.25 114 GLN A O 1
ATOM 921 N N . LEU A 1 115 ? 4.164 -1.815 6.069 1.00 36.31 115 LEU A N 1
ATOM 922 C CA . LEU A 1 115 ? 4.921 -1.430 4.875 1.00 36.31 115 LEU A CA 1
ATOM 923 C C . LEU A 1 115 ? 5.379 0.023 5.028 1.00 36.31 115 LEU A C 1
ATOM 925 O O . LEU A 1 115 ? 4.783 0.958 4.502 1.00 36.31 115 LEU A O 1
ATOM 929 N N . GLY A 1 116 ? 6.468 0.214 5.773 1.00 38.88 116 GLY A N 1
ATOM 930 C CA . GLY A 1 116 ? 7.171 1.491 5.847 1.00 38.88 116 GLY A CA 1
ATOM 931 C C . GLY A 1 116 ? 7.736 1.896 4.483 1.00 38.88 116 GLY A C 1
ATOM 932 O O . GLY A 1 116 ?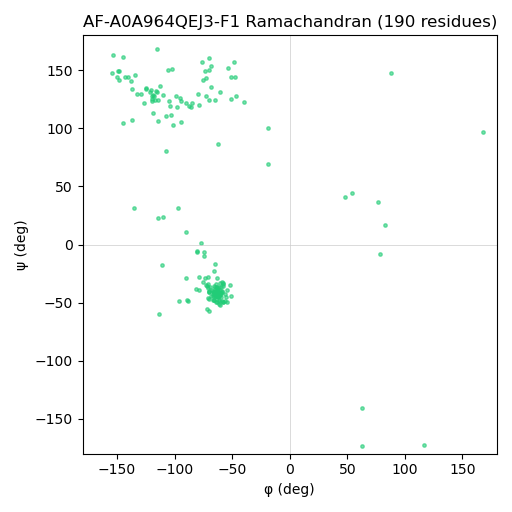 8.895 1.628 4.183 1.00 38.88 116 GLY A O 1
ATOM 933 N N . VAL A 1 117 ? 6.918 2.565 3.669 1.00 35.00 117 VAL A N 1
ATOM 934 C CA . VAL A 1 117 ? 7.355 3.574 2.687 1.00 35.00 117 VAL A CA 1
ATOM 935 C C . VAL A 1 117 ? 6.426 4.797 2.753 1.00 35.00 117 VAL A C 1
ATOM 937 O O . VAL A 1 117 ? 6.177 5.466 1.754 1.00 35.00 117 VAL A O 1
ATOM 940 N N . GLY A 1 118 ? 5.889 5.095 3.935 1.00 42.56 118 GLY A N 1
ATOM 941 C CA . GLY A 1 118 ? 5.448 6.445 4.250 1.00 42.56 118 GLY A CA 1
ATOM 942 C C . GLY A 1 118 ? 6.661 7.200 4.765 1.00 42.56 118 GLY A C 1
ATOM 943 O O . GLY A 1 118 ? 7.239 6.803 5.776 1.00 42.56 118 GLY A O 1
ATOM 944 N N . GLU A 1 119 ? 7.079 8.271 4.089 1.00 50.72 119 GLU A N 1
ATOM 945 C CA . GLU A 1 119 ? 7.755 9.348 4.815 1.00 50.72 119 GLU A CA 1
ATOM 946 C C . GLU A 1 119 ? 6.901 9.613 6.063 1.00 50.72 119 GLU A C 1
ATOM 948 O O . GLU A 1 119 ? 5.678 9.729 5.939 1.00 50.72 119 GLU A O 1
ATOM 953 N N . GLY A 1 120 ? 7.503 9.602 7.260 1.00 62.34 120 GLY A N 1
ATOM 954 C CA . GLY A 1 120 ? 6.768 9.906 8.490 1.00 62.34 120 GLY A CA 1
ATOM 955 C C . GLY A 1 120 ? 5.949 11.188 8.320 1.00 62.34 120 GLY A C 1
ATOM 956 O O . GLY A 1 120 ? 6.257 12.000 7.444 1.00 62.34 120 GLY A O 1
ATOM 957 N N . LEU A 1 121 ? 4.893 11.364 9.124 1.00 71.38 121 LEU A N 1
ATOM 958 C CA . LEU A 1 121 ? 4.012 12.533 9.027 1.00 71.38 121 LEU A CA 1
ATOM 959 C C . LEU A 1 121 ? 4.821 13.810 8.766 1.00 71.38 121 LEU A C 1
ATOM 961 O O . LEU A 1 121 ? 5.708 14.154 9.545 1.00 71.38 121 LEU A O 1
ATOM 965 N N . SER A 1 122 ? 4.508 14.514 7.673 1.00 82.00 122 SER A N 1
ATOM 966 C CA . SER A 1 122 ? 5.138 15.810 7.402 1.00 82.00 122 SER A CA 1
ATOM 967 C C . SER A 1 122 ? 4.984 16.739 8.610 1.00 82.00 122 SER A C 1
ATOM 969 O O . SER A 1 122 ? 3.985 16.657 9.329 1.00 82.00 122 SER A O 1
ATOM 971 N N . ASP A 1 123 ? 5.910 17.681 8.800 1.00 81.31 123 ASP A N 1
ATOM 972 C CA . ASP A 1 123 ? 5.847 18.637 9.919 1.00 81.31 123 ASP A CA 1
ATOM 973 C C . ASP A 1 123 ? 4.491 19.359 10.005 1.00 81.31 123 ASP A C 1
ATOM 975 O O . ASP A 1 123 ? 3.966 19.617 11.093 1.00 81.31 123 ASP A O 1
ATOM 979 N N . VAL A 1 124 ? 3.886 19.637 8.845 1.00 84.88 124 VAL A N 1
ATOM 980 C CA . VAL A 1 124 ? 2.548 20.229 8.726 1.00 84.88 124 VAL A CA 1
ATOM 981 C C . VAL A 1 124 ? 1.471 19.280 9.257 1.00 84.88 124 VA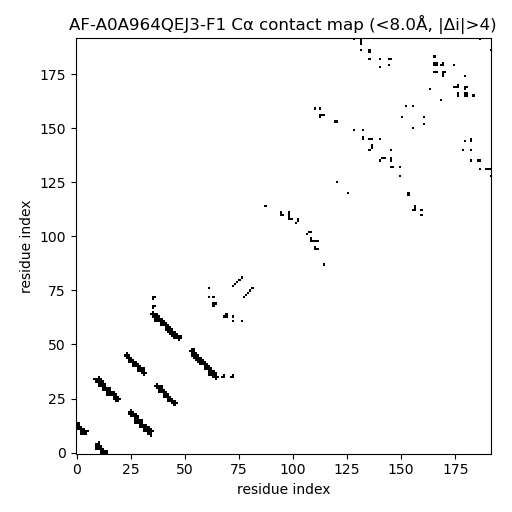L A C 1
ATOM 983 O O . VAL A 1 124 ? 0.621 19.704 10.043 1.00 84.88 124 VAL A O 1
ATOM 986 N N . ALA A 1 125 ? 1.506 18.005 8.864 1.00 85.38 125 ALA A N 1
ATOM 987 C CA . ALA A 1 125 ? 0.556 16.995 9.326 1.00 85.38 125 ALA A CA 1
ATOM 988 C C . ALA A 1 125 ? 0.695 16.740 10.835 1.00 85.38 125 ALA A C 1
ATOM 990 O O . ALA A 1 125 ? -0.306 16.762 11.547 1.00 85.38 125 ALA A O 1
ATOM 991 N N . ALA A 1 126 ? 1.924 16.619 11.344 1.00 87.81 126 ALA A N 1
ATOM 992 C CA . ALA A 1 126 ? 2.192 16.455 12.771 1.00 87.81 126 ALA A CA 1
ATOM 993 C C . ALA A 1 126 ? 1.721 17.671 13.594 1.00 87.81 126 ALA A C 1
ATOM 995 O O . ALA A 1 126 ? 1.141 17.526 14.670 1.00 87.81 126 ALA A O 1
ATOM 996 N N . SER A 1 127 ? 1.922 18.893 13.087 1.00 88.69 127 SER A N 1
ATOM 997 C CA . SER A 1 127 ? 1.432 20.119 13.736 1.00 88.69 127 SER A CA 1
ATOM 998 C C . SER A 1 127 ? -0.098 20.197 13.766 1.00 88.69 127 SER A C 1
ATOM 1000 O O . SER A 1 127 ? -0.698 20.558 14.786 1.00 88.69 127 SER A O 1
ATOM 1002 N N . ARG A 1 128 ? -0.749 19.799 12.666 1.00 92.06 128 ARG A N 1
ATOM 1003 C CA . ARG A 1 128 ? -2.209 19.708 12.597 1.00 92.06 128 ARG A CA 1
ATOM 1004 C C . ARG A 1 128 ? -2.743 18.663 13.576 1.00 92.06 128 ARG A C 1
ATOM 1006 O O . ARG A 1 128 ? -3.677 18.974 14.309 1.00 92.06 128 ARG A O 1
ATOM 1013 N N . LEU A 1 129 ? -2.123 17.484 13.636 1.00 93.25 129 LEU A N 1
ATOM 1014 C CA . LEU A 1 129 ? -2.505 16.412 14.553 1.00 93.25 129 LEU A CA 1
ATOM 1015 C C . LEU A 1 129 ? -2.448 16.884 16.011 1.00 93.25 129 LEU A C 1
ATOM 1017 O O . LEU A 1 129 ? -3.450 16.797 16.712 1.00 93.25 129 LEU A O 1
ATOM 1021 N N . ARG A 1 130 ? -1.341 17.516 16.432 1.00 93.88 130 ARG A N 1
ATOM 1022 C CA . ARG A 1 130 ? -1.211 18.111 17.778 1.00 93.88 130 ARG A CA 1
ATOM 1023 C C . ARG A 1 130 ? -2.312 19.125 18.092 1.00 93.88 130 ARG A C 1
ATOM 1025 O O . ARG A 1 130 ? -2.854 19.124 19.195 1.00 93.88 130 ARG A O 1
ATOM 1032 N N . THR A 1 131 ? -2.649 19.983 17.128 1.00 94.94 131 THR A N 1
ATOM 1033 C CA . THR A 1 131 ? -3.717 20.986 17.286 1.00 94.94 131 THR A CA 1
ATOM 1034 C C . THR A 1 131 ? -5.079 20.326 17.507 1.00 94.94 131 THR A C 1
ATOM 1036 O O . THR A 1 131 ? -5.848 20.758 18.363 1.00 94.94 131 THR A O 1
ATOM 1039 N N . LEU A 1 132 ? -5.379 19.272 16.747 1.00 95.12 132 LEU A N 1
ATOM 1040 C CA . LEU A 1 132 ? -6.637 18.536 16.855 1.00 95.12 132 LEU A CA 1
ATOM 1041 C C . LEU A 1 132 ? -6.710 17.727 18.157 1.00 95.12 132 LEU A C 1
ATOM 1043 O O . LEU A 1 132 ? -7.737 17.770 18.831 1.00 95.12 132 LEU A O 1
ATOM 1047 N N . SER A 1 133 ? -5.612 17.091 18.578 1.00 95.50 133 SER A N 1
ATOM 1048 C CA . SER A 1 133 ? -5.523 16.407 19.874 1.00 95.50 133 SER A CA 1
ATOM 1049 C C . SER A 1 133 ? -5.786 17.362 21.046 1.00 95.50 133 SER A C 1
ATOM 1051 O O . SER A 1 133 ? -6.512 17.004 21.972 1.00 95.50 133 SER A O 1
ATOM 1053 N N . ALA A 1 134 ? -5.269 18.598 20.996 1.00 94.62 134 ALA A N 1
ATOM 1054 C CA . ALA A 1 134 ? -5.541 19.612 22.019 1.00 94.62 134 ALA A CA 1
ATOM 1055 C C . ALA A 1 134 ? -7.032 19.993 22.083 1.00 94.62 134 ALA A C 1
ATOM 1057 O O . ALA A 1 134 ? -7.611 20.011 23.166 1.00 94.62 134 ALA A O 1
ATOM 1058 N N . ARG A 1 135 ? -7.684 20.193 20.927 1.00 94.19 135 ARG A N 1
ATOM 1059 C CA . ARG A 1 135 ? -9.131 20.481 20.863 1.00 94.19 135 ARG A CA 1
ATOM 1060 C C . ARG A 1 135 ? -9.986 19.355 21.437 1.00 94.19 135 ARG A C 1
ATOM 1062 O O . ARG A 1 135 ? -11.000 19.621 22.071 1.00 94.19 135 ARG A O 1
ATOM 1069 N N . LEU A 1 136 ? -9.593 18.097 21.233 1.00 95.25 136 LEU A N 1
ATOM 1070 C CA . LEU A 1 136 ? -10.283 16.962 21.852 1.00 95.25 136 LEU A CA 1
ATOM 1071 C C . LEU A 1 136 ? -10.156 16.994 23.382 1.00 95.25 136 LEU A C 1
ATOM 1073 O O . LEU A 1 136 ? -11.114 16.654 24.074 1.00 95.25 136 LEU A O 1
ATOM 1077 N N . GLY A 1 137 ? -9.020 17.465 23.904 1.00 94.50 137 GLY A N 1
ATOM 1078 C CA . GLY A 1 137 ? -8.845 17.743 25.330 1.00 94.50 137 GLY A CA 1
ATOM 1079 C C . GLY A 1 137 ? -9.782 18.845 25.831 1.00 94.50 137 GLY A C 1
ATOM 1080 O O . GLY A 1 137 ? -10.443 18.660 26.850 1.00 94.50 137 GLY A O 1
ATOM 1081 N N . ASP A 1 138 ? -9.920 19.943 25.081 1.00 94.50 138 ASP A N 1
ATOM 1082 C CA . ASP A 1 138 ? -10.845 21.042 25.410 1.00 94.50 138 ASP A CA 1
ATOM 1083 C C . ASP A 1 138 ? -12.321 20.596 25.405 1.00 94.50 138 ASP A C 1
ATOM 1085 O O . ASP A 1 138 ? -13.144 21.126 26.151 1.00 94.50 138 ASP A O 1
ATOM 1089 N N . LEU A 1 139 ? -12.661 19.581 24.600 1.00 92.31 139 LEU A N 1
ATOM 1090 C CA . LEU A 1 139 ? -13.978 18.932 24.584 1.00 92.31 139 LEU A CA 1
ATOM 1091 C C . LEU A 1 139 ? -14.201 17.959 25.759 1.00 92.31 139 LEU A C 1
ATOM 1093 O O . LEU A 1 139 ? -15.265 17.343 25.847 1.00 92.31 139 LEU A O 1
ATOM 1097 N N . GLY A 1 140 ? -13.226 17.823 26.663 1.00 93.69 140 GLY A N 1
ATOM 1098 C CA . GLY A 1 140 ? -13.326 17.022 27.882 1.00 93.69 140 GLY A CA 1
ATOM 1099 C C . GLY A 1 140 ? -13.056 15.530 27.691 1.00 93.69 140 GLY A C 1
ATOM 1100 O O . GLY A 1 140 ? -13.436 14.736 28.554 1.00 93.69 140 GLY A O 1
ATOM 1101 N N . HIS A 1 141 ? -12.430 15.121 26.581 1.00 95.69 141 HIS A N 1
ATOM 1102 C CA . HIS A 1 141 ? -12.039 13.721 26.394 1.00 95.69 141 HIS A CA 1
ATOM 1103 C C . HIS A 1 141 ? -10.835 13.348 27.261 1.00 95.69 141 HIS A C 1
ATOM 1105 O O . HIS A 1 141 ? -9.963 14.170 27.543 1.00 95.69 141 HIS A O 1
ATOM 1111 N N . ASP A 1 142 ? -10.777 12.078 27.662 1.00 94.88 142 ASP A N 1
ATOM 1112 C CA . ASP A 1 142 ? -9.677 11.551 28.466 1.00 94.88 142 ASP A CA 1
ATOM 1113 C C . ASP A 1 142 ? -8.335 11.671 27.732 1.00 94.88 142 ASP A C 1
ATOM 1115 O O . ASP A 1 142 ? -8.185 11.251 26.581 1.00 94.88 142 ASP A O 1
ATOM 1119 N N . ARG A 1 143 ? -7.332 12.210 28.429 1.00 93.69 143 ARG A N 1
ATOM 1120 C CA . ARG A 1 143 ? -6.003 12.451 27.865 1.00 93.69 143 ARG A CA 1
ATOM 1121 C C . ARG A 1 143 ? -5.311 11.160 27.427 1.00 93.69 143 ARG A C 1
ATOM 1123 O O . ARG A 1 143 ? -4.686 11.146 26.371 1.00 93.69 143 ARG A O 1
ATOM 1130 N N . GLY A 1 144 ? -5.451 10.081 28.195 1.00 94.06 144 GLY A N 1
ATOM 1131 C CA . GLY A 1 144 ? -4.857 8.790 27.854 1.00 94.06 144 GLY A CA 1
ATOM 1132 C C . GLY A 1 144 ? -5.464 8.191 26.584 1.00 94.06 144 GLY A C 1
ATOM 1133 O O . GLY A 1 144 ? -4.752 7.593 25.778 1.00 94.06 144 GLY A O 1
ATOM 1134 N N . LEU A 1 145 ? -6.765 8.386 26.362 1.00 94.88 145 LEU A N 1
ATOM 1135 C CA . LEU A 1 145 ? -7.426 7.989 25.118 1.00 94.88 145 LEU A CA 1
ATOM 1136 C C . LEU A 1 145 ? -7.003 8.848 23.921 1.00 94.88 145 LEU A C 1
ATOM 1138 O O . LEU A 1 145 ? -6.777 8.302 22.841 1.00 94.88 145 LEU A O 1
ATOM 1142 N N . ILE A 1 146 ? -6.849 10.163 24.104 1.00 96.38 146 ILE A N 1
ATOM 1143 C CA . ILE A 1 146 ? -6.347 11.064 23.053 1.00 96.38 146 ILE A CA 1
ATOM 1144 C C . ILE A 1 146 ? -4.922 10.674 22.644 1.00 96.38 146 ILE A C 1
ATOM 1146 O O . ILE A 1 146 ? -4.620 10.617 21.451 1.00 96.38 146 ILE A O 1
ATOM 1150 N N . GLU A 1 147 ? -4.049 10.377 23.608 1.00 95.19 147 GLU A N 1
ATOM 1151 C CA . GLU A 1 147 ? -2.668 9.951 23.349 1.00 95.19 147 GLU A CA 1
ATOM 1152 C C . GLU A 1 147 ? -2.627 8.630 22.563 1.00 95.19 147 GLU A C 1
ATOM 1154 O O . GLU A 1 147 ? -1.881 8.516 21.591 1.00 95.19 147 GLU A O 1
ATOM 1159 N N . ARG A 1 148 ? -3.489 7.659 22.900 1.00 93.88 148 ARG A N 1
ATOM 1160 C CA . ARG A 1 148 ? -3.605 6.392 22.153 1.00 93.88 148 ARG A CA 1
ATOM 1161 C C . ARG A 1 148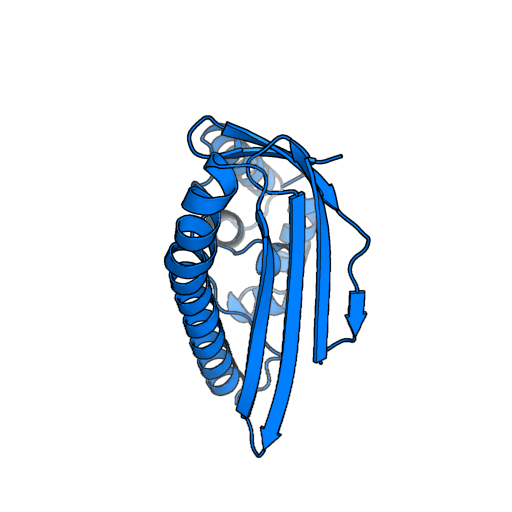 ? -4.121 6.582 20.730 1.00 93.88 148 ARG A C 1
ATOM 1163 O O . ARG A 1 148 ? -3.594 5.952 19.819 1.00 93.88 148 ARG A O 1
ATOM 1170 N N . LEU A 1 149 ? -5.119 7.445 20.532 1.00 94.00 149 LEU A N 1
ATOM 1171 C CA . LEU A 1 149 ? -5.622 7.774 19.196 1.00 94.00 149 LEU A CA 1
ATOM 1172 C C . LEU A 1 149 ? -4.557 8.487 18.358 1.00 94.00 149 LEU A C 1
ATOM 1174 O O . LEU A 1 149 ? -4.361 8.145 17.198 1.00 94.00 149 LEU A O 1
ATOM 1178 N N . THR A 1 150 ? -3.851 9.448 18.955 1.00 92.81 150 THR A N 1
ATOM 1179 C CA . THR A 1 150 ? -2.764 10.177 18.289 1.00 92.81 150 THR A CA 1
ATOM 1180 C C . THR A 1 150 ? -1.695 9.194 17.822 1.00 92.81 150 THR A C 1
ATOM 1182 O O . THR A 1 150 ? -1.372 9.170 16.641 1.00 92.81 150 THR A O 1
ATOM 1185 N N . LYS A 1 151 ? -1.247 8.301 18.711 1.00 90.00 151 LYS A N 1
ATOM 1186 C CA . LYS A 1 151 ? -0.271 7.261 18.380 1.00 90.00 151 LYS A CA 1
ATOM 1187 C C . LYS A 1 151 ? -0.759 6.318 17.275 1.00 90.00 151 LYS A C 1
ATOM 1189 O O . LYS A 1 151 ? 0.005 5.997 16.374 1.00 90.00 151 LYS A O 1
ATOM 1194 N N . LEU A 1 152 ? -2.030 5.907 17.314 1.00 88.62 152 LEU A N 1
ATOM 1195 C CA . LEU A 1 152 ? -2.623 5.081 16.258 1.00 88.62 152 LEU A CA 1
ATOM 1196 C C . LEU A 1 152 ? -2.560 5.779 14.892 1.00 88.62 152 LEU A C 1
ATOM 1198 O O . LEU A 1 152 ? -2.272 5.127 13.903 1.00 88.62 152 LEU A O 1
ATOM 1202 N N . ILE A 1 153 ? -2.805 7.088 14.824 1.00 88.56 153 ILE A N 1
ATOM 1203 C CA . ILE A 1 153 ? -2.734 7.851 13.566 1.00 88.56 153 ILE A CA 1
ATOM 1204 C C . ILE A 1 153 ? -1.282 8.049 13.107 1.00 88.56 153 ILE A C 1
ATOM 1206 O O . ILE A 1 153 ? -1.016 8.066 11.908 1.00 88.56 153 ILE A O 1
ATOM 1210 N N . GLU A 1 154 ? -0.345 8.209 14.043 1.00 85.56 154 GLU A N 1
ATOM 1211 C CA . GLU A 1 154 ? 1.081 8.378 13.739 1.00 85.56 154 GLU A CA 1
ATOM 1212 C C . GLU A 1 154 ? 1.735 7.092 13.221 1.00 85.56 154 GLU A C 1
ATOM 1214 O O . GLU A 1 154 ? 2.602 7.159 12.350 1.00 85.56 154 GLU A O 1
ATOM 1219 N N . GLU A 1 155 ? 1.337 5.937 13.757 1.00 80.81 155 GLU A N 1
ATOM 1220 C CA . GLU A 1 155 ? 1.996 4.648 13.510 1.00 80.81 155 GLU A CA 1
ATOM 1221 C C . GLU A 1 155 ? 1.160 3.670 12.668 1.00 80.81 155 GLU A C 1
ATOM 1223 O O . GLU A 1 155 ? 1.705 2.697 12.146 1.00 80.81 155 GLU A O 1
ATOM 1228 N N . GLY A 1 156 ? -0.150 3.896 12.556 1.00 70.88 156 GLY A N 1
ATOM 1229 C CA . GLY A 1 156 ? -1.089 2.982 11.910 1.00 70.88 156 GLY A CA 1
ATOM 1230 C C . GLY A 1 156 ? -0.952 2.951 10.391 1.00 70.88 156 GLY A C 1
ATOM 1231 O O . GLY A 1 156 ? -0.734 3.975 9.741 1.00 70.88 156 GLY A O 1
ATOM 1232 N N . ASP A 1 157 ? -1.126 1.762 9.812 1.00 65.69 157 ASP A N 1
ATOM 1233 C CA . ASP A 1 157 ? -1.147 1.585 8.357 1.00 65.69 157 ASP A CA 1
ATOM 1234 C C . ASP A 1 157 ? -2.423 2.185 7.733 1.00 65.69 157 ASP A C 1
ATOM 1236 O O . ASP A 1 157 ? -3.494 2.192 8.346 1.00 65.69 157 ASP A O 1
ATOM 1240 N N . GLU A 1 158 ? -2.348 2.646 6.479 1.00 62.22 158 GLU A N 1
ATOM 1241 C CA . GLU A 1 158 ? -3.486 3.252 5.770 1.00 62.22 158 GLU A CA 1
ATOM 1242 C C . GLU A 1 158 ? -4.717 2.325 5.766 1.00 62.22 158 GLU A C 1
ATOM 1244 O O . GLU A 1 158 ? -5.849 2.776 5.967 1.00 62.22 158 GLU A O 1
ATOM 1249 N N . MET A 1 159 ? -4.523 1.011 5.606 1.00 59.12 159 MET A N 1
ATOM 1250 C CA . MET A 1 159 ? -5.632 0.055 5.606 1.00 59.12 159 MET A CA 1
ATOM 1251 C C . MET A 1 159 ? -6.222 -0.186 6.999 1.00 59.12 159 MET A C 1
ATOM 1253 O O . MET A 1 159 ? -7.413 -0.509 7.101 1.00 59.12 159 MET A O 1
ATOM 1257 N N . GLU A 1 160 ? -5.416 -0.040 8.051 1.00 66.81 160 GLU A N 1
ATOM 1258 C CA . GLU A 1 160 ? -5.854 -0.117 9.445 1.00 66.81 160 GLU A CA 1
ATOM 1259 C C . GLU A 1 160 ? -6.704 1.107 9.803 1.00 66.81 160 GLU A C 1
ATOM 1261 O O . GLU A 1 160 ? -7.825 0.961 10.304 1.00 66.81 160 GLU A O 1
ATOM 1266 N N . LEU A 1 161 ? -6.234 2.304 9.436 1.00 79.94 161 LEU A N 1
ATOM 1267 C CA . LEU A 1 161 ? -6.928 3.569 9.683 1.00 79.94 161 LEU A CA 1
ATOM 1268 C C . LEU A 1 161 ? -8.280 3.650 8.954 1.00 79.94 161 LEU A C 1
ATOM 1270 O O . LEU A 1 161 ? -9.275 4.089 9.533 1.00 79.94 161 LEU A O 1
ATOM 1274 N N . VAL A 1 162 ? -8.371 3.143 7.718 1.00 73.69 162 VAL A N 1
ATOM 1275 C CA . VAL A 1 162 ? -9.634 3.100 6.948 1.00 73.69 162 VAL A CA 1
ATOM 1276 C C . VAL A 1 162 ? -10.685 2.179 7.585 1.00 73.69 162 VAL A C 1
ATOM 1278 O O . VAL A 1 162 ? -11.884 2.334 7.336 1.00 73.69 162 VAL A O 1
ATOM 1281 N N . ARG A 1 163 ? -10.275 1.209 8.412 1.00 76.75 163 ARG A N 1
ATOM 1282 C CA . ARG A 1 163 ? -11.171 0.201 9.006 1.00 76.75 163 ARG A CA 1
ATOM 1283 C C . ARG A 1 163 ? -11.293 0.308 10.523 1.00 76.75 163 ARG A C 1
ATOM 1285 O O . ARG A 1 163 ? -11.679 -0.679 11.154 1.00 76.75 163 ARG A O 1
ATOM 1292 N N . ILE A 1 164 ? -11.012 1.472 11.107 1.00 82.62 164 ILE A N 1
ATOM 1293 C CA . ILE A 1 164 ? -11.129 1.690 12.552 1.00 82.62 164 ILE A CA 1
ATOM 1294 C C . ILE A 1 164 ? -12.505 1.239 13.067 1.00 82.62 164 ILE A C 1
ATOM 1296 O O . ILE A 1 164 ? -13.559 1.671 12.596 1.00 82.62 164 ILE A O 1
ATOM 1300 N N . ARG A 1 165 ? -12.491 0.359 14.076 1.00 85.75 165 ARG A N 1
ATOM 1301 C CA . ARG A 1 165 ? -13.685 -0.137 14.773 1.00 85.75 165 ARG A CA 1
ATOM 1302 C C . ARG A 1 165 ? -13.662 0.347 16.224 1.00 85.75 165 ARG A C 1
ATOM 1304 O O . ARG A 1 165 ? -12.921 -0.228 17.022 1.00 85.75 165 ARG A O 1
ATOM 1311 N N . PRO A 1 166 ? -14.498 1.333 16.601 1.00 89.25 166 PRO A N 1
ATOM 1312 C CA . PRO A 1 166 ? -14.455 1.956 17.924 1.00 89.25 166 PRO A CA 1
ATOM 1313 C C . PRO A 1 166 ? -14.478 0.982 19.104 1.00 89.25 166 PRO A C 1
ATOM 1315 O O . PRO A 1 166 ? -13.688 1.113 20.032 1.00 89.25 166 PRO A O 1
ATOM 1318 N N . TYR A 1 167 ? -15.349 -0.029 19.063 1.00 87.81 167 TYR A N 1
ATOM 1319 C CA . TYR A 1 167 ? -15.466 -0.988 20.164 1.00 87.81 167 TYR A CA 1
ATOM 1320 C C . TYR A 1 167 ? -14.318 -1.994 20.216 1.00 87.81 167 TYR A C 1
ATOM 1322 O O . TYR A 1 167 ? -13.910 -2.374 21.306 1.00 87.81 167 TYR A O 1
ATOM 1330 N N . ALA A 1 168 ? -13.756 -2.376 19.066 1.00 84.69 168 ALA A N 1
ATOM 1331 C CA . ALA A 1 168 ? -12.583 -3.245 19.046 1.00 84.69 168 ALA A CA 1
ATOM 1332 C C . ALA A 1 168 ? -11.357 -2.525 19.631 1.00 84.69 168 ALA A C 1
ATOM 1334 O O . ALA A 1 168 ? -10.613 -3.125 20.400 1.00 84.69 168 ALA A O 1
ATOM 1335 N N . LEU A 1 169 ? -11.189 -1.232 19.320 1.00 89.94 169 LEU A N 1
ATOM 1336 C CA . LEU A 1 169 ? -10.146 -0.399 19.926 1.00 89.94 169 LEU A CA 1
ATOM 1337 C C . LEU A 1 169 ? -10.364 -0.211 21.426 1.00 89.94 169 LEU A C 1
ATOM 1339 O O . LEU A 1 169 ? -9.411 -0.303 22.188 1.00 89.94 169 LEU A O 1
ATOM 1343 N N . ALA A 1 170 ? -11.605 0.005 21.868 1.00 90.06 170 ALA A N 1
ATOM 1344 C CA . ALA A 1 170 ? -11.910 0.119 23.293 1.00 90.06 170 ALA A CA 1
ATOM 1345 C C . ALA A 1 170 ? -11.521 -1.150 24.068 1.00 90.06 170 ALA A C 1
ATOM 1347 O O . ALA A 1 170 ? -10.873 -1.063 25.111 1.00 90.06 170 ALA A O 1
ATOM 1348 N N . ASP A 1 171 ? -11.863 -2.325 23.528 1.00 87.19 171 ASP A N 1
ATOM 1349 C CA . ASP A 1 171 ? -11.520 -3.616 24.129 1.00 87.19 171 ASP A CA 1
ATOM 1350 C C . ASP A 1 171 ? -9.997 -3.828 24.174 1.00 87.19 171 ASP A C 1
ATOM 1352 O O . ASP A 1 171 ? -9.453 -4.273 25.185 1.00 87.19 171 ASP A O 1
ATOM 1356 N N . GLU A 1 172 ? -9.293 -3.465 23.100 1.00 87.12 172 GLU A N 1
ATOM 1357 C CA . GLU A 1 172 ? -7.834 -3.555 23.011 1.00 87.12 172 GLU A CA 1
ATOM 1358 C C . GLU A 1 172 ? -7.129 -2.601 23.976 1.00 87.12 172 GLU A C 1
ATOM 1360 O O . GLU A 1 172 ? -6.188 -2.977 24.677 1.00 87.12 172 GLU A O 1
ATOM 1365 N N . TRP A 1 173 ? -7.626 -1.372 24.075 1.00 91.62 173 TRP A N 1
ATOM 1366 C CA . TRP A 1 173 ? -7.104 -0.371 24.990 1.00 91.62 173 TRP A CA 1
ATOM 1367 C C . TRP A 1 173 ? -7.492 -0.628 26.446 1.00 91.62 173 TRP A C 1
ATOM 1369 O O . TRP A 1 173 ? -6.921 0.020 27.328 1.00 91.62 173 TRP A O 1
ATOM 1379 N N . ARG A 1 174 ? -8.402 -1.582 26.696 1.00 92.19 174 ARG A N 1
ATOM 1380 C CA . ARG A 1 174 ? -9.039 -1.838 27.996 1.00 92.19 174 ARG A CA 1
ATOM 1381 C C . ARG A 1 174 ? -9.683 -0.571 28.562 1.00 92.19 174 ARG A C 1
ATOM 1383 O O . ARG A 1 174 ? -9.509 -0.244 29.734 1.00 92.19 174 ARG A O 1
ATOM 1390 N N . ALA A 1 175 ? -10.385 0.157 27.702 1.00 93.88 175 ALA A N 1
ATOM 1391 C CA . ALA A 1 175 ? -11.031 1.421 28.015 1.00 93.88 175 ALA A CA 1
ATOM 1392 C C . ALA A 1 175 ? -12.559 1.331 27.909 1.00 93.88 175 ALA A C 1
ATOM 1394 O O . ALA A 1 175 ? -13.112 0.368 27.376 1.00 93.88 175 ALA A O 1
ATOM 1395 N N . ASP A 1 176 ? -13.255 2.354 28.409 1.00 96.44 176 ASP A N 1
ATOM 1396 C CA . ASP A 1 176 ? -14.709 2.429 28.295 1.00 96.44 176 ASP A CA 1
ATOM 1397 C C . ASP A 1 176 ? -15.153 2.570 26.828 1.00 96.44 176 ASP A C 1
ATOM 1399 O O . ASP A 1 176 ? -14.779 3.512 26.124 1.00 96.44 176 ASP A O 1
ATOM 1403 N N . ARG A 1 177 ? -16.011 1.646 26.375 1.00 94.50 177 ARG A N 1
ATOM 1404 C CA . ARG A 1 177 ? -16.502 1.589 24.987 1.00 94.50 177 ARG A CA 1
ATOM 1405 C C . ARG A 1 177 ? -17.208 2.866 24.544 1.00 94.50 177 ARG A C 1
ATOM 1407 O O . ARG A 1 177 ? -17.112 3.237 23.372 1.00 94.50 177 ARG A O 1
ATOM 1414 N N . ARG A 1 178 ? -17.947 3.524 25.442 1.00 94.81 178 ARG A N 1
ATOM 1415 C CA . ARG A 1 178 ? -18.731 4.721 25.114 1.00 94.81 178 ARG A CA 1
ATOM 1416 C C . ARG A 1 178 ? -17.834 5.954 25.046 1.00 94.81 178 ARG A C 1
ATOM 1418 O O . ARG A 1 178 ? -17.997 6.752 24.126 1.00 94.81 178 ARG A O 1
ATOM 1425 N N . ALA A 1 179 ? -16.862 6.073 25.946 1.00 94.62 179 ALA A N 1
ATOM 1426 C CA . ALA A 1 179 ? -15.831 7.103 25.908 1.00 94.62 179 ALA A CA 1
ATOM 1427 C C . ALA A 1 179 ? -14.981 6.996 24.633 1.00 94.62 179 ALA A C 1
ATOM 1429 O O . ALA A 1 179 ? -14.839 7.985 23.917 1.00 94.62 179 ALA A O 1
ATOM 1430 N N . THR A 1 180 ? -14.504 5.796 24.282 1.00 95.75 180 THR A N 1
ATOM 1431 C CA . THR A 1 180 ? -13.740 5.570 23.042 1.00 95.75 180 THR A CA 1
ATOM 1432 C C . THR A 1 180 ? -14.557 5.902 21.792 1.00 95.75 180 THR A C 1
ATOM 1434 O O . THR A 1 180 ? -14.051 6.566 20.889 1.00 95.75 180 THR A O 1
ATOM 1437 N N . LEU A 1 181 ? -15.833 5.501 21.738 1.00 94.81 181 LEU A N 1
ATOM 1438 C CA . LEU A 1 181 ? -16.716 5.858 20.624 1.00 94.81 181 LEU A CA 1
ATOM 1439 C C . LEU A 1 181 ? -16.909 7.375 20.509 1.00 94.81 181 LEU A C 1
ATOM 1441 O O . LEU A 1 181 ? -16.776 7.927 19.420 1.00 94.81 181 LEU A O 1
ATOM 1445 N N . ASN A 1 182 ? -17.212 8.048 21.620 1.00 96.25 182 ASN A N 1
ATOM 1446 C CA . ASN A 1 182 ? -17.421 9.494 21.631 1.00 96.25 182 ASN A CA 1
ATOM 1447 C C . ASN A 1 182 ? -16.158 10.261 21.227 1.00 96.25 182 ASN A C 1
ATOM 1449 O O . ASN A 1 182 ? -16.273 11.274 20.538 1.00 96.25 182 ASN A O 1
ATOM 1453 N N . LEU A 1 183 ? -14.975 9.792 21.632 1.00 96.88 183 LEU A N 1
ATOM 1454 C CA . LEU A 1 183 ? -13.701 10.357 21.197 1.00 96.88 183 LEU A CA 1
ATOM 1455 C C . LEU A 1 183 ? -13.551 10.246 19.676 1.00 96.88 183 LEU A C 1
ATOM 1457 O O . LEU A 1 183 ? -13.319 11.256 19.021 1.00 96.88 183 LEU A O 1
ATOM 1461 N N . LEU A 1 184 ? -13.731 9.048 19.110 1.00 95.06 184 LEU A N 1
ATOM 1462 C CA . LEU A 1 184 ? -13.561 8.809 17.671 1.00 95.06 184 LEU A CA 1
ATOM 1463 C C . LEU A 1 184 ? -14.571 9.593 16.820 1.00 95.06 184 LEU A C 1
ATOM 1465 O O . LEU A 1 184 ? -14.208 10.132 15.778 1.00 95.06 184 LEU A O 1
ATOM 1469 N N . LEU A 1 185 ? -15.823 9.711 17.275 1.00 94.81 185 LEU A N 1
ATOM 1470 C CA . LEU A 1 185 ? -16.841 10.514 16.587 1.00 94.81 185 LEU A CA 1
ATOM 1471 C C . LEU A 1 185 ? -16.506 12.009 16.602 1.00 94.81 185 LEU A C 1
ATOM 1473 O O . LEU A 1 185 ? -16.683 12.687 15.590 1.00 94.81 185 LEU A O 1
ATOM 1477 N N . HIS A 1 186 ? -16.014 12.531 17.727 1.00 95.25 186 HIS A N 1
ATOM 1478 C CA . HIS A 1 186 ? -15.578 13.923 17.791 1.00 95.25 186 HIS A CA 1
ATOM 1479 C C . HIS A 1 186 ? -14.305 14.157 16.979 1.00 95.25 186 HIS A C 1
ATOM 1481 O O . HIS A 1 186 ? -14.258 15.134 16.245 1.00 95.25 186 HIS A O 1
ATOM 1487 N N . ALA A 1 187 ? -13.328 13.249 17.020 1.00 93.56 187 ALA A N 1
ATOM 1488 C CA . ALA A 1 187 ? -12.121 13.327 16.198 1.00 93.56 187 ALA A CA 1
ATOM 1489 C C . ALA A 1 187 ? -12.460 13.410 14.700 1.00 93.56 187 ALA A C 1
ATOM 1491 O O . ALA A 1 187 ? -12.015 14.332 14.018 1.00 93.56 187 ALA A O 1
ATOM 1492 N N . ALA A 1 188 ? -13.348 12.531 14.221 1.00 91.56 188 ALA A N 1
ATOM 1493 C CA . ALA A 1 188 ? -13.833 12.563 12.843 1.00 91.56 188 ALA A CA 1
ATOM 1494 C C . ALA A 1 188 ? -14.550 13.884 12.502 1.00 91.56 188 ALA A C 1
ATOM 1496 O O . ALA A 1 188 ? -14.371 14.427 11.413 1.00 91.56 188 ALA A O 1
ATOM 1497 N N . ARG A 1 189 ? -15.338 14.437 13.436 1.00 92.06 189 ARG A N 1
ATOM 1498 C CA . ARG A 1 189 ? -16.027 15.726 13.252 1.00 92.06 189 ARG A CA 1
ATOM 1499 C C . ARG A 1 189 ? -15.060 16.910 13.184 1.00 92.06 189 ARG A C 1
ATOM 1501 O O . ARG A 1 189 ? -15.282 17.818 12.390 1.00 92.06 189 ARG A O 1
ATOM 1508 N N . GLU A 1 190 ? -14.004 16.905 13.995 1.00 91.06 190 GLU A N 1
ATOM 1509 C CA . GLU A 1 190 ? -12.967 17.946 13.988 1.00 91.06 190 GLU A CA 1
ATOM 1510 C C . GLU A 1 190 ? -12.019 17.829 12.773 1.00 91.06 190 GLU A C 1
ATOM 1512 O O . GLU A 1 190 ? -11.198 18.719 12.536 1.00 91.06 190 GLU A O 1
ATOM 1517 N N . GLY A 1 191 ? -12.154 16.768 11.968 1.00 86.94 191 GLY A N 1
ATOM 1518 C CA . GLY A 1 191 ? -11.372 16.547 10.751 1.00 86.94 191 GLY A CA 1
ATOM 1519 C C . GLY A 1 191 ? -9.952 16.058 11.029 1.00 86.94 191 GLY A C 1
ATOM 1520 O O . GLY A 1 191 ? -9.016 16.504 10.344 1.00 86.94 191 GLY A O 1
ATOM 1521 N N . MET A 1 192 ? -9.822 15.221 12.065 1.00 85.00 192 MET A N 1
ATOM 1522 C CA . MET A 1 192 ? -8.636 14.425 12.389 1.00 85.00 192 MET A CA 1
ATOM 1523 C C . MET A 1 192 ? -8.489 13.238 11.448 1.00 85.00 192 MET A C 1
ATOM 1525 O O . MET A 1 192 ? -9.531 12.649 11.082 1.00 85.00 192 MET A O 1
#

pLDDT: mean 83.84, std 15.49, range [35.0, 96.88]

Secondary structure (DSSP, 8-state):
-EEEEETTEEEEEEEPPPEEETTTEEEEEEEEEESSEEEEEEEEEEEE-STT-EEEEEEEEEEE-HHHHHHHHIIIIIIIIHHHHHHHHHHHHHHHHHHHHHHTSS---PPPS----SPP--HHHHHHHHHHHHHHHHTT--HHHHHHHHHHHHH--HHHHTT--HHHHHHHHT--HHHHHHHHHHHHHHT-

Nearest PDB structures (foldseek):
  3nm7-assembly2_D  TM=4.087E-01  e=2.866E+00  Borreliella burgdorferi
  7rj5-assembly1_G  TM=3.188E-01  e=7.379E-01  Escherichia coli
  1e7m-assembly1_A  TM=2.743E-01  e=9.327E+00  Leuconostoc mesenteroides

Foldseek 3Di:
DDWDADPNFIWAWDKDDWDDDPPFKIKIKIATPGDQFGIKIWMWGWDDPDDPDIDIDIDMDTHTDPPCNVPCVCCVVVPVVVVVVVVVVVLQVVQQVVQVVVCVPVDPRDRDDDPPPDPFQDPVRLVVLVVLLVVLVVVVADNVLSVVVSVCVRRPDPVCVVDDDQQVVCVVVVHDSVSSVVSVVVSVVSPD

Mean predicted aligned error: 12.65 Å

Solvent-accessible surface area (backbone atoms only — not comparable to full-atom values): 10932 Å² total; per-residue (Å²): 126,50,76,51,70,57,97,84,43,60,33,28,34,41,74,50,79,74,47,73,43,91,92,37,37,40,32,40,41,34,44,34,81,38,53,44,42,40,35,39,38,42,38,39,39,49,42,80,72,60,88,98,40,70,48,76,47,78,47,76,49,73,41,56,32,68,70,67,4,64,59,48,43,55,49,50,50,67,46,50,45,47,55,53,52,47,54,52,52,52,47,52,52,50,36,56,49,52,29,51,67,53,34,78,55,93,45,78,88,54,82,67,80,78,81,87,79,64,77,70,76,48,73,66,55,48,52,50,50,54,56,49,52,51,52,45,44,76,72,69,47,58,66,71,58,47,52,51,52,51,50,46,68,75,70,50,40,74,75,55,64,78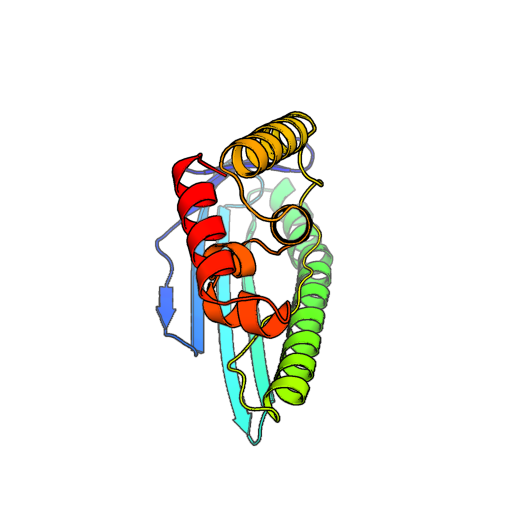,61,70,49,48,58,61,50,10,62,73,69,74,48,59,47,66,60,41,36,53,48,52,56,48,39,54,71,76,68,102

Radius of gyration: 21.69 Å; Cα contacts (8 Å, |Δi|>4): 225; chains: 1; bounding box: 37×49×56 Å

Sequence (192 aa):
MLKMRVAGVPIEWEESPFEWVAPSRFGVARRYRRGPLKEMRVQVELEPVGGDRTLLTYRVQAWPRGLLGAVSVPIQIGVISRRSFGRIFEHYAEEARLSKAAAEEDRGFRIAPQLGVGEGLSDVAASRLRTLSARLGDLGHDRGLIERLTKLIEEGDEMELVRIRPYALADEWRADRRATLNLLLHAAREGM